Protein AF-A0A0C2CVE5-F1 (afdb_monomer)

Foldseek 3Di:
DDWDKDWDWFWDDDPPDDPDDDFADDDDDDDDDDDDDDDDPPPPDPPPHDDDDLAPVVVVDPDDDTDDIDTLAMWIQDPVRDTDGDCPPPDDDPCVCCVVVNDDDDDPCPCVVVDDDDDDDCFCVNVVNVLVVQDDPPDDSCVSVVNGQEDEDPVVVVCVVCCNVCVPDDWHWDWDDDPRHIYTTTDDDPVNVD

InterPro domains:
  IPR013961 RAI1-like [PF08652] (68-193)
  IPR039039 RAI1-like family [PTHR12395] (65-193)

Sequence (194 aa):
MSGNSGQIAAIHAEPGLLRRNIALRLPTTGPQDGHFGVFLLVPNMDQSVLRISVDKKTNDLTFPRFGQPQRLGEYTVTRDRCVVLGREDAKYLYEAALADGGRVRFDLNKGFNTFEEKEGDEKLDILLDWIASQAPRGGPLKKVLHEADFLCWRGLLTRIAATPFCPRDSWEFAAARIGDVIFLCERETEETRQ

Secondary structure (DSSP, 8-state):
---EEEEEEE-PPPTTS--S-----PPPP--------------------------TTTT-PSPPP-PPPEEEEEEEE-TTS-EEES-TTPPPP-GGGGTTTT-----TTTTGGG--PPPS--TTHHHHHHHHHHS-TT--HHHHTTT-SEE--HHHHHHHHHGGG-TT---EEEEEEETTEEEEEEE--TTT--

Mean predicted aligned error: 12.5 Å

Nearest PDB structures (foldseek):
  7f2o-assembly1_A  TM=3.658E-01  e=5.812E+00  Homo sapiens
  8wc9-assembly1_A  TM=2.586E-01  e=4.828E+00  Homo sapiens

pLDDT: mean 75.13, std 23.92, range [24.75, 96.69]

Structure (mmCIF, N/CA/C/O backbone):
data_AF-A0A0C2CVE5-F1
#
_entry.id   AF-A0A0C2CVE5-F1
#
loop_
_atom_site.group_PDB
_atom_site.id
_atom_site.type_symbol
_atom_site.label_atom_id
_atom_site.label_alt_id
_atom_site.label_comp_id
_atom_site.label_asym_id
_atom_site.label_entity_id
_atom_site.label_seq_id
_atom_site.pdbx_PDB_ins_code
_atom_site.Cartn_x
_atom_site.Cartn_y
_atom_site.Cartn_z
_atom_site.occupancy
_atom_site.B_iso_or_equiv
_atom_site.auth_seq_id
_atom_site.auth_comp_id
_atom_site.auth_asym_id
_atom_site.auth_atom_id
_atom_site.pdbx_PDB_model_num
ATOM 1 N N . MET A 1 1 ? 5.795 -3.473 -22.184 1.00 34.59 1 MET A N 1
ATOM 2 C CA . MET A 1 1 ? 5.317 -4.334 -21.086 1.00 34.59 1 MET A CA 1
ATOM 3 C C . MET A 1 1 ? 5.391 -3.490 -19.831 1.00 34.59 1 MET A C 1
ATOM 5 O O . MET A 1 1 ? 6.488 -3.130 -19.434 1.00 34.59 1 MET A O 1
ATOM 9 N N . SER A 1 2 ? 4.251 -3.026 -19.333 1.00 36.59 2 SER A N 1
ATOM 10 C CA . SER A 1 2 ? 4.160 -2.225 -18.111 1.00 36.59 2 SER A CA 1
ATOM 11 C C . SER A 1 2 ? 3.144 -2.901 -17.208 1.00 36.59 2 SER A C 1
ATOM 13 O O . SER A 1 2 ? 1.941 -2.686 -17.342 1.00 36.59 2 SER A O 1
ATOM 15 N N . GLY A 1 3 ? 3.631 -3.794 -16.364 1.00 43.19 3 GLY A N 1
ATOM 16 C CA . GLY A 1 3 ? 2.905 -4.249 -15.199 1.00 43.19 3 GLY A CA 1
ATOM 17 C C . GLY A 1 3 ? 3.158 -3.310 -14.021 1.00 43.19 3 GLY A C 1
ATOM 18 O O . GLY A 1 3 ? 3.944 -2.359 -14.078 1.00 43.19 3 GLY A O 1
ATOM 19 N N . ASN A 1 4 ? 2.448 -3.564 -12.932 1.00 49.41 4 ASN A N 1
ATOM 20 C CA . ASN A 1 4 ? 2.749 -2.973 -11.636 1.00 49.41 4 ASN A CA 1
ATOM 21 C C . ASN A 1 4 ? 3.155 -4.113 -10.697 1.00 49.41 4 ASN A C 1
ATOM 23 O O . ASN A 1 4 ? 2.452 -5.120 -10.600 1.00 49.41 4 ASN A O 1
ATOM 27 N N . SER A 1 5 ? 4.282 -3.961 -10.001 1.00 41.66 5 SER A N 1
ATOM 28 C CA . SER A 1 5 ? 4.715 -4.894 -8.956 1.00 41.66 5 SER A CA 1
ATOM 29 C C . SER A 1 5 ? 4.032 -4.558 -7.628 1.00 41.66 5 SER A C 1
ATOM 31 O O . SER A 1 5 ? 4.078 -3.404 -7.191 1.00 41.66 5 SER A O 1
ATOM 33 N N . GLY A 1 6 ? 3.434 -5.551 -6.973 1.00 49.03 6 GLY A N 1
ATOM 34 C CA . GLY A 1 6 ? 2.820 -5.420 -5.654 1.00 49.03 6 GLY A CA 1
ATOM 35 C C . GLY A 1 6 ? 3.670 -6.057 -4.554 1.00 49.03 6 GLY A C 1
ATOM 36 O O . GLY A 1 6 ? 4.337 -7.070 -4.768 1.00 49.03 6 GLY A O 1
ATOM 37 N N . GLN A 1 7 ? 3.640 -5.465 -3.359 1.00 47.59 7 GLN A N 1
ATOM 38 C CA . GLN A 1 7 ? 4.229 -6.043 -2.150 1.00 47.59 7 GLN A CA 1
ATOM 39 C C . GLN A 1 7 ? 3.150 -6.251 -1.099 1.00 47.59 7 GLN A C 1
ATOM 41 O O . GLN A 1 7 ? 2.315 -5.372 -0.876 1.00 47.59 7 GLN A O 1
ATOM 46 N N . ILE A 1 8 ? 3.207 -7.400 -0.429 1.00 60.66 8 ILE A N 1
ATOM 47 C CA . ILE A 1 8 ? 2.299 -7.737 0.665 1.00 60.66 8 ILE A CA 1
ATOM 48 C C . ILE A 1 8 ? 3.107 -7.784 1.946 1.00 60.66 8 ILE A C 1
ATOM 50 O O . ILE A 1 8 ? 4.118 -8.489 2.043 1.00 60.66 8 ILE A O 1
ATOM 54 N N . ALA A 1 9 ? 2.641 -7.024 2.928 1.00 46.53 9 ALA A N 1
ATOM 55 C CA . ALA A 1 9 ? 3.213 -6.996 4.256 1.00 46.53 9 ALA A CA 1
ATOM 56 C C . ALA A 1 9 ? 2.152 -7.385 5.282 1.00 46.53 9 ALA A C 1
ATOM 58 O O . ALA A 1 9 ? 1.014 -6.924 5.199 1.00 46.53 9 ALA A O 1
ATOM 59 N N . ALA A 1 10 ? 2.542 -8.196 6.262 1.00 44.94 10 ALA A N 1
ATOM 60 C CA . ALA A 1 10 ? 1.765 -8.347 7.484 1.00 44.94 10 ALA A CA 1
ATOM 61 C C . ALA A 1 10 ? 2.216 -7.308 8.508 1.00 44.94 10 ALA A C 1
ATOM 63 O O . ALA A 1 10 ? 3.411 -7.053 8.687 1.00 44.94 10 ALA A O 1
ATOM 64 N N . ILE A 1 11 ? 1.236 -6.744 9.206 1.00 44.34 11 ILE A N 1
ATOM 65 C CA . ILE A 1 11 ? 1.440 -5.988 10.436 1.00 44.34 11 ILE A CA 1
ATOM 66 C C . ILE A 1 11 ? 0.753 -6.802 11.528 1.00 44.34 11 ILE A C 1
ATOM 68 O O . ILE A 1 11 ? -0.458 -7.012 11.476 1.00 44.34 11 ILE A O 1
ATOM 72 N N . HIS A 1 12 ? 1.530 -7.300 12.486 1.00 35.41 12 HIS A N 1
ATOM 73 C CA . HIS A 1 12 ? 0.988 -8.066 13.601 1.00 35.41 12 HIS A CA 1
ATOM 74 C C . HIS A 1 12 ? 0.319 -7.106 14.592 1.00 35.41 12 HIS A C 1
ATOM 76 O O . HIS A 1 12 ? 0.985 -6.232 15.151 1.00 35.41 12 HIS A O 1
ATOM 82 N N . ALA A 1 13 ? -0.991 -7.252 14.799 1.00 32.72 13 ALA A N 1
ATOM 83 C CA . ALA A 1 13 ? -1.700 -6.595 15.890 1.00 32.72 13 ALA A CA 1
ATOM 84 C C . ALA A 1 13 ? -1.685 -7.499 17.135 1.00 32.72 13 ALA A C 1
ATOM 86 O O . ALA A 1 13 ? -1.722 -8.723 17.022 1.00 32.72 13 ALA A O 1
ATOM 87 N N . GLU A 1 14 ? -1.591 -6.904 18.326 1.00 31.38 14 GLU A N 1
ATOM 88 C CA . GLU A 1 14 ? -1.609 -7.642 19.595 1.00 31.38 14 GLU A CA 1
ATOM 89 C C . GLU A 1 14 ? -2.947 -8.392 19.785 1.00 31.38 14 GLU A C 1
ATOM 91 O O . GLU A 1 14 ? -4.019 -7.812 19.548 1.00 31.38 14 GLU A O 1
ATOM 96 N N . PRO A 1 15 ? -2.925 -9.646 20.277 1.00 31.27 15 PRO A N 1
ATOM 97 C CA . PRO A 1 15 ? -4.131 -10.405 20.584 1.00 31.27 15 PRO A CA 1
ATOM 98 C C . PRO A 1 15 ? -4.842 -9.804 21.806 1.00 31.27 15 PRO A C 1
ATOM 100 O O . PRO A 1 15 ? -4.636 -10.207 22.947 1.00 31.27 15 PRO A O 1
ATOM 103 N N . GLY A 1 16 ? -5.704 -8.814 21.570 1.00 36.44 16 GLY A N 1
ATOM 104 C CA . GLY A 1 16 ? -6.496 -8.191 22.635 1.00 36.44 16 GLY A CA 1
ATOM 105 C C . GLY A 1 16 ? -7.411 -7.038 22.227 1.00 36.44 16 GLY A C 1
ATOM 106 O O . GLY A 1 16 ? -8.290 -6.684 23.009 1.00 36.44 16 GLY A O 1
ATOM 107 N N . LEU A 1 17 ? -7.264 -6.461 21.026 1.00 37.31 17 LEU A N 1
ATOM 108 C CA . LEU A 1 17 ? -7.902 -5.171 20.728 1.00 37.31 17 LEU A CA 1
ATOM 109 C C . LEU A 1 17 ? -9.206 -5.225 19.910 1.00 37.31 17 LEU A C 1
ATOM 111 O O . LEU A 1 17 ? -9.925 -4.232 19.876 1.00 37.31 17 LEU A O 1
ATOM 115 N N . LEU A 1 18 ? -9.586 -6.349 19.293 1.00 38.31 18 LEU A N 1
ATOM 116 C CA . LEU A 1 18 ? -10.811 -6.401 18.478 1.00 38.31 18 LEU A CA 1
ATOM 117 C C . LEU A 1 18 ? -11.626 -7.683 18.680 1.00 38.31 18 LEU A C 1
ATOM 119 O O . LEU A 1 18 ? -11.507 -8.660 17.949 1.00 38.31 18 LEU A O 1
ATOM 123 N N . ARG A 1 19 ? -12.540 -7.643 19.655 1.00 29.72 19 ARG A N 1
ATOM 124 C CA . ARG A 1 19 ? -13.682 -8.574 19.763 1.00 29.72 19 ARG A CA 1
ATOM 125 C C . ARG A 1 19 ? -15.023 -7.909 19.443 1.00 29.72 19 ARG A C 1
ATOM 127 O O . ARG A 1 19 ? -16.047 -8.286 20.007 1.00 29.72 19 ARG A O 1
ATOM 134 N N . ARG A 1 20 ? -15.052 -6.903 18.568 1.00 29.42 20 ARG A N 1
ATOM 135 C CA . ARG A 1 20 ? -16.312 -6.302 18.107 1.00 29.42 20 ARG A CA 1
ATOM 136 C C . ARG A 1 20 ? -16.277 -6.137 16.597 1.00 29.42 20 ARG A C 1
ATOM 138 O O . ARG A 1 20 ? -15.295 -5.646 16.054 1.00 29.42 20 ARG A O 1
ATOM 145 N N . ASN A 1 21 ? -17.333 -6.609 15.940 1.00 26.50 21 ASN A N 1
ATOM 146 C CA . ASN A 1 21 ? -17.577 -6.368 14.524 1.00 26.50 21 ASN A CA 1
ATOM 147 C C . ASN A 1 21 ? -17.757 -4.855 14.350 1.00 26.50 21 ASN A C 1
ATOM 149 O O . ASN A 1 21 ? -18.664 -4.282 14.948 1.00 26.50 21 ASN A O 1
ATOM 153 N N . ILE A 1 22 ? -16.869 -4.205 13.601 1.00 31.03 22 ILE A N 1
ATOM 154 C CA . ILE A 1 22 ? -16.907 -2.759 13.384 1.00 31.03 22 ILE A CA 1
ATOM 155 C C . ILE A 1 22 ? -17.204 -2.524 11.904 1.00 31.03 22 ILE A C 1
ATOM 157 O O . ILE A 1 22 ? -16.379 -2.825 11.045 1.00 31.03 22 ILE A O 1
ATOM 161 N N . ALA A 1 23 ? -18.383 -1.979 11.619 1.00 27.45 23 ALA A N 1
ATOM 162 C CA . ALA A 1 23 ? -18.663 -1.289 10.368 1.00 27.45 23 ALA A CA 1
ATOM 163 C C . ALA A 1 23 ? -18.487 0.214 10.629 1.00 27.45 23 ALA A C 1
ATOM 165 O O . ALA A 1 23 ? -19.146 0.769 11.509 1.00 27.45 23 ALA A O 1
ATOM 166 N N . LEU A 1 24 ? -17.574 0.864 9.905 1.00 29.50 24 LEU 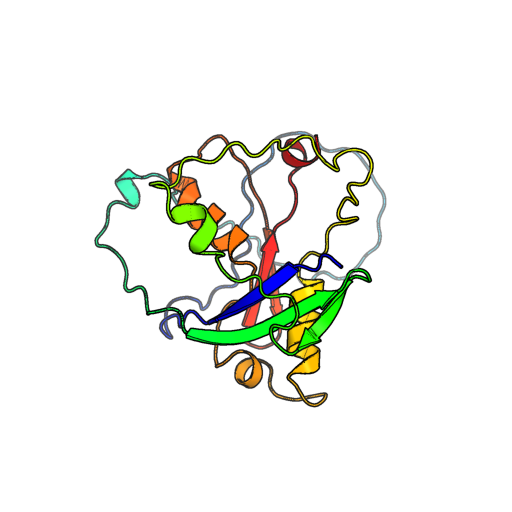A N 1
ATOM 167 C CA . LEU A 1 24 ? -17.378 2.312 9.966 1.00 29.50 24 LEU A CA 1
ATOM 168 C C . LEU A 1 24 ? -18.168 2.950 8.823 1.00 29.50 24 LEU A C 1
ATOM 170 O O . LEU A 1 24 ? -17.880 2.704 7.658 1.00 29.50 24 LEU A O 1
ATOM 174 N N . ARG A 1 25 ? -19.171 3.765 9.161 1.00 28.58 25 ARG A N 1
ATOM 175 C CA . ARG A 1 25 ? -19.849 4.655 8.212 1.00 28.58 25 ARG A CA 1
ATOM 176 C C . ARG A 1 25 ? -19.904 6.054 8.814 1.00 28.58 25 ARG A C 1
ATOM 178 O O . ARG A 1 25 ? -20.406 6.223 9.926 1.00 28.58 25 ARG A O 1
ATOM 185 N N . LEU A 1 26 ? -19.384 7.041 8.090 1.00 30.20 26 LEU A N 1
ATOM 186 C CA . LEU A 1 26 ? -19.569 8.462 8.391 1.00 30.20 26 LEU A CA 1
ATOM 187 C C . LEU A 1 26 ? -20.798 8.993 7.625 1.00 30.20 26 LEU A C 1
ATOM 189 O O . LEU A 1 26 ? -21.173 8.420 6.601 1.00 30.20 26 LEU A O 1
ATOM 193 N N . PRO A 1 27 ? -21.498 10.012 8.153 1.00 28.41 27 PRO A N 1
ATOM 194 C CA . PRO A 1 27 ? -22.833 10.365 7.684 1.00 28.41 27 PRO A CA 1
ATOM 195 C C . PRO A 1 27 ? -22.811 11.157 6.371 1.00 28.41 27 PRO A C 1
ATOM 197 O O . PRO A 1 27 ? -22.196 12.215 6.296 1.00 28.41 27 PRO A O 1
ATOM 200 N N . THR A 1 28 ? -23.591 10.701 5.391 1.00 30.84 28 THR A N 1
ATOM 201 C CA . THR A 1 28 ? -24.067 11.510 4.261 1.00 30.84 28 THR A CA 1
ATOM 202 C C . THR A 1 28 ? -25.504 11.950 4.545 1.00 30.84 28 THR A C 1
ATOM 204 O O . THR A 1 28 ? -26.379 11.123 4.804 1.00 30.84 28 THR A O 1
ATOM 207 N N . THR A 1 29 ? -25.756 13.255 4.535 1.00 34.97 29 THR A N 1
ATOM 208 C CA . THR A 1 29 ? -27.086 13.860 4.693 1.00 34.97 29 THR A CA 1
ATOM 209 C C . THR A 1 29 ? -27.802 13.979 3.343 1.00 34.97 29 THR A C 1
ATOM 211 O O . THR A 1 29 ? -27.240 14.582 2.434 1.00 34.97 29 THR A O 1
ATOM 214 N N . GLY A 1 30 ? -29.054 13.514 3.231 1.00 30.30 30 GLY A N 1
ATOM 215 C CA . GLY A 1 30 ? -29.986 13.897 2.148 1.00 30.30 30 GLY A CA 1
ATOM 216 C C . GLY A 1 30 ? -30.783 12.739 1.522 1.00 30.30 30 GLY A C 1
ATOM 217 O O . GLY A 1 30 ? -30.385 11.594 1.693 1.00 30.30 30 GLY A O 1
ATOM 218 N N . PRO A 1 31 ? -31.951 13.013 0.903 1.00 33.72 31 PRO A N 1
ATOM 219 C CA . PRO A 1 31 ? -33.230 12.444 1.337 1.00 33.72 31 PRO A CA 1
ATOM 220 C C . PRO A 1 31 ? -33.719 11.222 0.546 1.00 33.72 31 PRO A C 1
ATOM 222 O O . PRO A 1 31 ? -33.236 10.900 -0.533 1.00 33.72 31 PRO A O 1
ATOM 225 N N . GLN A 1 32 ? -34.692 10.546 1.160 1.00 43.66 32 GLN A N 1
ATOM 226 C CA . GLN A 1 32 ? -35.316 9.307 0.711 1.00 43.66 32 GLN A CA 1
ATOM 227 C C . GLN A 1 32 ? -36.317 9.524 -0.420 1.00 43.66 32 GLN A C 1
ATOM 229 O O . GLN A 1 32 ? -37.100 10.460 -0.325 1.00 43.66 32 GLN A O 1
ATOM 234 N N . ASP A 1 33 ? -36.377 8.571 -1.358 1.00 31.23 33 ASP A N 1
ATOM 235 C CA . ASP A 1 33 ? -37.589 8.245 -2.114 1.00 31.23 33 ASP A CA 1
ATOM 236 C C . ASP A 1 33 ? -37.605 6.765 -2.570 1.00 31.23 33 ASP A C 1
ATOM 238 O O . ASP A 1 33 ? -36.696 6.286 -3.242 1.00 31.23 33 ASP A O 1
ATOM 242 N N . GLY A 1 34 ? -38.666 6.050 -2.167 1.00 30.08 34 GLY A N 1
ATOM 243 C CA . GLY A 1 34 ? -39.521 5.221 -3.036 1.00 30.08 34 GLY A CA 1
ATOM 244 C C . GLY A 1 34 ? -39.040 3.901 -3.676 1.00 30.08 34 GLY A C 1
ATOM 245 O O . GLY A 1 34 ? -38.589 3.898 -4.809 1.00 30.08 34 GLY A O 1
ATOM 246 N N . HIS A 1 35 ? -39.390 2.778 -3.024 1.00 29.77 35 HIS A N 1
ATOM 247 C CA . HIS A 1 35 ? -39.931 1.508 -3.580 1.00 29.77 35 HIS A CA 1
ATOM 248 C C . HIS A 1 35 ? -39.184 0.676 -4.662 1.00 29.77 35 HIS A C 1
ATOM 250 O O . HIS A 1 35 ? -39.202 1.012 -5.837 1.00 29.77 35 HIS A O 1
ATOM 256 N N . PHE A 1 36 ? -38.741 -0.548 -4.309 1.00 27.19 36 PHE A N 1
ATOM 257 C CA . PHE A 1 36 ? -39.368 -1.867 -4.614 1.00 27.19 36 PHE A CA 1
ATOM 258 C C . PHE A 1 36 ? -38.433 -3.015 -4.162 1.00 27.19 36 PHE A C 1
ATOM 260 O O . PHE A 1 36 ? -37.216 -2.927 -4.284 1.00 27.19 36 PHE A O 1
ATOM 267 N N . GLY A 1 37 ? -39.000 -4.069 -3.563 1.00 24.75 37 GLY A N 1
ATOM 268 C CA . GLY A 1 37 ? -38.266 -5.035 -2.737 1.00 24.75 37 GLY A CA 1
ATOM 269 C C . GLY A 1 37 ? -37.693 -6.271 -3.439 1.00 24.75 37 GLY A C 1
ATOM 270 O O . GLY A 1 37 ? -38.260 -6.788 -4.396 1.00 24.75 37 GLY A O 1
ATOM 271 N N . VAL A 1 38 ? -36.630 -6.808 -2.833 1.00 25.91 38 VAL A N 1
ATOM 272 C CA . VAL A 1 38 ? -36.268 -8.234 -2.827 1.00 25.91 38 VAL A CA 1
ATOM 273 C C . VAL A 1 38 ? -35.884 -8.582 -1.386 1.00 25.91 38 VAL A C 1
ATOM 275 O O . VAL A 1 38 ? -34.935 -8.026 -0.837 1.00 25.91 38 VAL A O 1
ATOM 278 N N . PHE A 1 39 ? -36.653 -9.464 -0.744 1.00 27.89 39 PHE A N 1
ATOM 279 C CA . PHE A 1 39 ? -36.383 -9.947 0.612 1.00 27.89 39 PHE A CA 1
ATOM 280 C C . PHE A 1 39 ? -35.210 -10.938 0.586 1.00 27.89 39 PHE A C 1
ATOM 282 O O . PHE A 1 39 ? -35.400 -12.129 0.349 1.00 27.89 39 PHE A O 1
ATOM 289 N N . LEU A 1 40 ? -33.998 -10.461 0.869 1.00 28.05 40 LEU A N 1
ATOM 290 C CA . LEU A 1 40 ? -32.985 -11.292 1.513 1.00 28.05 40 LEU A CA 1
ATOM 291 C C . LEU A 1 40 ? -33.151 -11.118 3.022 1.00 28.05 40 LEU A C 1
ATOM 293 O O . LEU A 1 40 ? -33.141 -9.997 3.526 1.00 28.05 40 LEU A O 1
ATOM 297 N N . LEU A 1 41 ? -33.321 -12.232 3.733 1.00 25.95 41 LEU A N 1
ATOM 298 C CA . LEU A 1 41 ? -33.221 -12.304 5.189 1.00 25.95 41 LEU A CA 1
ATOM 299 C C . LEU A 1 41 ? -31.801 -11.886 5.596 1.00 25.95 41 LEU A C 1
ATOM 301 O O . LEU A 1 41 ? -30.914 -12.720 5.754 1.00 25.95 41 LEU A O 1
ATOM 305 N N . VAL A 1 42 ? -31.576 -10.580 5.725 1.00 35.53 42 VAL A N 1
ATOM 306 C CA . VAL A 1 42 ? -30.402 -10.030 6.394 1.00 35.53 42 VAL A CA 1
ATOM 307 C C . VAL A 1 42 ? -30.643 -10.271 7.884 1.00 35.53 42 VAL A C 1
ATOM 309 O O . VAL A 1 42 ? -31.611 -9.727 8.425 1.00 35.53 42 VAL A O 1
ATOM 312 N N . PRO A 1 43 ? -29.842 -11.113 8.564 1.00 35.53 43 PRO A N 1
ATOM 313 C CA . PRO A 1 43 ? -29.946 -11.231 10.006 1.00 35.53 43 PRO A CA 1
ATOM 314 C C . PRO A 1 43 ? -29.735 -9.837 10.582 1.00 35.53 43 PRO A C 1
ATOM 316 O O . PRO A 1 43 ? -28.782 -9.156 10.209 1.00 35.53 43 PRO A O 1
ATOM 319 N N . ASN A 1 44 ? -30.674 -9.428 11.429 1.00 37.53 44 ASN A N 1
ATOM 320 C CA . ASN A 1 44 ? -30.771 -8.125 12.069 1.00 37.53 44 ASN A CA 1
ATOM 321 C C . ASN A 1 44 ? -29.395 -7.697 12.621 1.00 37.53 44 ASN A C 1
ATOM 323 O O . ASN A 1 44 ? -28.993 -8.118 13.706 1.00 37.53 44 ASN A O 1
ATOM 327 N N . MET A 1 45 ? -28.630 -6.934 11.831 1.00 44.59 45 MET A N 1
ATOM 328 C CA . MET A 1 45 ? -27.379 -6.337 12.278 1.00 44.59 45 MET A CA 1
ATOM 329 C C . MET A 1 45 ? -27.780 -5.199 13.200 1.00 44.59 45 MET A C 1
ATOM 331 O O . MET A 1 45 ? -28.266 -4.172 12.737 1.00 44.59 45 MET A O 1
ATOM 335 N N . ASP A 1 46 ? -27.595 -5.401 14.499 1.00 45.94 46 ASP A N 1
ATOM 336 C CA . ASP A 1 46 ? -27.614 -4.329 15.484 1.00 45.94 46 ASP A CA 1
ATOM 337 C C . ASP A 1 46 ? -26.601 -3.255 15.042 1.00 45.94 46 ASP A C 1
ATOM 339 O O . ASP A 1 46 ? -25.383 -3.437 15.129 1.00 45.94 46 ASP A O 1
ATOM 343 N N . GLN A 1 47 ? -27.102 -2.176 14.431 1.00 50.84 47 GLN A N 1
ATOM 344 C CA . GLN A 1 47 ? -26.307 -1.082 13.875 1.00 50.84 47 GLN A CA 1
ATOM 345 C C . GLN A 1 47 ? -25.867 -0.144 15.001 1.00 50.84 47 GLN A C 1
ATOM 347 O O . GLN A 1 47 ? -26.232 1.032 15.046 1.00 50.84 47 GLN A O 1
ATOM 352 N N . SER A 1 48 ? -25.055 -0.642 15.928 1.00 68.31 48 SER A N 1
ATOM 353 C CA . SER A 1 48 ? -24.359 0.234 16.859 1.00 68.31 48 SER A CA 1
ATOM 354 C C . SER A 1 48 ? -23.313 1.034 16.077 1.00 68.31 48 SER A C 1
ATOM 356 O O . SER A 1 48 ? -22.270 0.503 15.689 1.00 68.31 48 SER A O 1
ATOM 358 N N . VAL A 1 49 ? -23.592 2.309 15.806 1.00 80.69 49 VAL A N 1
ATOM 359 C CA . VAL A 1 49 ? -22.629 3.205 15.155 1.00 80.69 49 VAL A CA 1
ATOM 360 C C . VAL A 1 49 ? -21.537 3.559 16.160 1.00 80.69 49 VAL A C 1
ATOM 362 O O . VAL A 1 49 ? -21.764 4.328 17.096 1.00 80.69 49 VAL A O 1
ATOM 365 N N . LEU A 1 50 ? -20.335 3.019 15.958 1.00 84.56 50 LEU A N 1
ATOM 366 C CA . LEU A 1 50 ? -19.151 3.436 16.700 1.00 84.56 50 LEU A CA 1
ATOM 367 C C . LEU A 1 50 ? -18.603 4.725 16.084 1.00 84.56 50 LEU A C 1
ATOM 369 O O . LEU A 1 50 ? -18.237 4.755 14.911 1.00 84.56 50 LEU A O 1
ATOM 373 N N . ARG A 1 51 ? -18.520 5.788 16.885 1.00 87.88 51 ARG A N 1
ATOM 374 C CA . ARG A 1 51 ? -17.875 7.042 16.487 1.00 87.88 51 ARG A CA 1
ATOM 375 C C . ARG A 1 51 ? -16.487 7.110 17.103 1.00 87.88 51 ARG A C 1
ATOM 377 O O . ARG A 1 51 ? -16.348 6.981 18.316 1.00 87.88 51 ARG A O 1
ATOM 384 N N . ILE A 1 52 ? -15.482 7.322 16.264 1.00 87.00 52 ILE A N 1
ATOM 385 C CA . ILE A 1 52 ? -14.085 7.460 16.677 1.00 87.00 52 ILE A CA 1
ATOM 386 C C . ILE A 1 52 ? -13.677 8.912 16.434 1.00 87.00 52 ILE A C 1
ATOM 388 O O . ILE A 1 52 ? -13.928 9.452 15.358 1.00 87.00 52 ILE A O 1
ATOM 392 N N . SER A 1 53 ? -13.087 9.556 17.443 1.00 87.62 53 SER A N 1
ATOM 393 C CA . SER A 1 53 ? -12.551 10.909 17.285 1.00 87.62 53 SER A CA 1
ATOM 394 C C . SER A 1 53 ? -11.328 10.878 16.375 1.00 87.62 53 SER A C 1
ATOM 396 O O . SER A 1 53 ? -10.370 10.157 16.646 1.00 87.62 53 SER A O 1
ATOM 398 N N . VAL A 1 54 ? -11.345 11.703 15.332 1.00 89.00 54 VAL A N 1
ATOM 399 C CA . VAL A 1 54 ? -10.196 11.923 14.440 1.00 89.00 54 VAL A CA 1
ATOM 400 C C . VAL A 1 54 ? -9.468 13.230 14.757 1.00 89.00 54 VAL A C 1
ATOM 402 O O . VAL A 1 54 ? -8.564 13.626 14.032 1.00 89.00 54 VAL A O 1
ATOM 405 N N . ASP A 1 55 ? -9.847 13.921 15.838 1.00 89.38 55 ASP A N 1
ATOM 406 C CA . ASP A 1 55 ? -9.198 15.169 16.231 1.00 89.38 55 ASP A CA 1
ATOM 407 C C . ASP A 1 55 ? -7.732 14.924 16.615 1.00 89.38 55 ASP A C 1
ATOM 409 O O . ASP A 1 55 ? -7.418 14.036 17.419 1.00 89.38 55 ASP A O 1
ATOM 413 N N . LYS A 1 56 ? -6.836 15.747 16.056 1.00 89.62 56 LYS A N 1
ATOM 414 C CA . LYS A 1 56 ? -5.391 15.648 16.280 1.00 89.62 56 LYS A CA 1
ATOM 415 C C . LYS A 1 56 ? -5.040 15.709 17.764 1.00 89.62 56 LYS A C 1
ATOM 417 O O . LYS A 1 56 ? -4.232 14.907 18.207 1.00 89.62 56 LYS A O 1
ATOM 422 N N . LYS A 1 57 ? -5.631 16.633 18.529 1.00 90.06 57 LYS A N 1
ATOM 423 C CA . LYS A 1 57 ? -5.296 16.821 19.950 1.00 90.06 57 LYS A CA 1
ATOM 424 C C . LYS A 1 57 ? -5.722 15.611 20.772 1.00 90.06 57 LYS A C 1
ATOM 426 O O . LYS A 1 57 ? -4.983 15.188 21.649 1.00 90.06 57 LYS A O 1
ATOM 431 N N . THR A 1 58 ? -6.883 15.026 20.467 1.00 88.50 58 THR A N 1
ATOM 432 C CA . THR A 1 58 ? -7.349 13.805 21.150 1.00 88.50 58 THR A CA 1
ATOM 433 C C . THR A 1 58 ? -6.486 12.576 20.861 1.00 88.50 58 THR A C 1
ATOM 435 O O . THR A 1 58 ? -6.465 11.655 21.672 1.00 88.50 58 THR A O 1
ATOM 438 N N . ASN A 1 59 ? -5.761 12.574 19.739 1.00 87.38 59 ASN A N 1
ATOM 439 C CA . ASN A 1 59 ? -4.886 11.482 19.310 1.00 87.38 59 ASN A CA 1
ATOM 440 C C . ASN A 1 59 ? -3.386 11.810 19.459 1.00 87.38 59 ASN A C 1
ATOM 442 O O . ASN A 1 59 ? -2.552 11.017 19.026 1.00 87.38 59 ASN A O 1
ATOM 446 N N . ASP A 1 60 ? -3.029 12.942 20.081 1.00 91.81 60 ASP A N 1
ATOM 447 C CA . ASP A 1 60 ? -1.641 13.355 20.348 1.00 91.81 60 ASP A CA 1
ATOM 448 C C . ASP A 1 60 ? -1.084 12.611 21.574 1.00 91.81 60 ASP A C 1
ATOM 450 O O . ASP A 1 60 ? -0.746 13.179 22.613 1.00 91.81 60 ASP A O 1
ATOM 454 N N . LEU A 1 61 ? -1.107 11.284 21.474 1.00 91.38 61 LEU A N 1
ATOM 455 C CA . LEU A 1 61 ? -0.659 10.342 22.488 1.00 91.38 61 LEU A CA 1
ATOM 456 C C . LEU A 1 61 ? 0.747 9.839 22.146 1.00 91.38 61 LEU A C 1
ATOM 458 O O . LEU A 1 61 ? 1.299 10.110 21.080 1.00 91.38 61 LEU A O 1
ATOM 462 N N . THR A 1 62 ? 1.341 9.062 23.052 1.00 95.25 62 THR A N 1
ATOM 463 C CA . THR A 1 62 ? 2.613 8.386 22.777 1.00 95.25 62 THR A CA 1
ATOM 464 C C . THR A 1 62 ? 2.514 7.545 21.505 1.00 95.25 62 THR A C 1
ATOM 466 O O . THR A 1 62 ? 1.531 6.828 21.309 1.00 95.25 62 THR A O 1
ATOM 469 N N . PHE A 1 63 ? 3.552 7.611 20.665 1.00 93.94 63 PHE A N 1
ATOM 470 C CA . PHE A 1 63 ? 3.605 6.841 19.427 1.00 93.94 63 PHE A CA 1
ATOM 471 C C . PHE A 1 63 ? 3.370 5.348 19.719 1.00 93.94 63 PHE A C 1
ATOM 473 O O . PHE A 1 63 ? 4.045 4.785 20.592 1.00 93.94 63 PHE A O 1
ATOM 480 N N . PRO A 1 64 ? 2.407 4.701 19.039 1.00 93.38 64 PRO A N 1
ATOM 481 C CA . PRO A 1 64 ? 2.058 3.321 19.330 1.00 93.38 64 PRO A CA 1
ATOM 482 C C . PRO A 1 64 ? 3.196 2.381 18.936 1.00 93.38 64 PRO A C 1
ATOM 484 O O . PRO A 1 64 ? 4.083 2.719 18.151 1.00 93.38 64 PRO A O 1
ATOM 487 N N . ARG A 1 65 ? 3.153 1.146 19.437 1.00 93.62 65 ARG A N 1
ATOM 488 C CA . ARG A 1 65 ? 4.046 0.109 18.918 1.00 93.62 65 ARG A CA 1
ATOM 489 C C . ARG A 1 65 ? 3.733 -0.118 17.444 1.00 93.62 65 ARG A C 1
ATOM 491 O O . ARG A 1 65 ? 2.623 -0.506 17.097 1.00 93.62 65 ARG A O 1
ATOM 498 N N . PHE A 1 66 ? 4.732 0.099 16.600 1.00 92.06 66 PHE A N 1
ATOM 499 C CA . PHE A 1 66 ? 4.663 -0.190 15.178 1.00 92.06 66 PHE A CA 1
ATOM 500 C C . PHE A 1 66 ? 5.785 -1.165 14.838 1.00 92.06 66 PHE A C 1
ATOM 502 O O . PHE A 1 66 ? 6.963 -0.804 14.853 1.00 92.06 66 PHE A O 1
ATOM 509 N N . GLY A 1 67 ? 5.414 -2.428 14.622 1.00 89.38 67 GLY A N 1
ATOM 510 C CA . GLY A 1 67 ? 6.362 -3.470 14.247 1.00 89.38 67 GLY A CA 1
ATOM 511 C C . GLY A 1 67 ? 6.987 -3.186 12.884 1.00 89.38 67 GLY A C 1
ATOM 512 O O . GLY A 1 67 ? 6.368 -2.566 12.020 1.00 89.38 67 GLY A O 1
ATOM 513 N N . GLN A 1 68 ? 8.217 -3.658 12.679 1.00 91.38 68 GLN A N 1
ATOM 514 C CA . GLN A 1 68 ? 8.854 -3.567 11.370 1.00 91.38 68 GLN A CA 1
ATOM 515 C C . GLN A 1 68 ? 8.050 -4.401 10.356 1.00 91.38 68 GLN A C 1
ATOM 517 O O . GLN A 1 68 ? 7.847 -5.594 10.601 1.00 91.38 68 GLN A O 1
ATOM 522 N N . PRO A 1 69 ? 7.604 -3.814 9.228 1.00 91.75 69 PRO A N 1
ATOM 523 C CA . PRO A 1 69 ? 6.867 -4.555 8.215 1.00 91.75 69 PRO A CA 1
ATOM 524 C C . PRO A 1 69 ? 7.677 -5.746 7.705 1.00 91.75 69 PRO A C 1
ATOM 526 O O . PRO A 1 69 ? 8.849 -5.604 7.348 1.00 91.75 69 PRO A O 1
ATOM 529 N N . GLN A 1 70 ? 7.042 -6.914 7.646 1.00 90.38 70 GLN A N 1
ATOM 530 C CA . GLN A 1 70 ? 7.639 -8.119 7.080 1.00 90.38 70 GLN A CA 1
ATOM 531 C C . GLN A 1 70 ? 7.023 -8.405 5.720 1.00 90.38 70 GLN A C 1
ATOM 533 O O . GLN A 1 70 ? 5.803 -8.476 5.583 1.00 90.38 70 GLN A O 1
ATOM 538 N N . ARG A 1 71 ? 7.877 -8.580 4.711 1.00 89.94 71 ARG A N 1
ATOM 539 C CA . ARG A 1 71 ? 7.446 -8.948 3.363 1.00 89.94 71 ARG A CA 1
ATOM 540 C C . ARG A 1 71 ? 7.065 -10.425 3.339 1.00 89.94 71 ARG A C 1
ATOM 542 O O . ARG A 1 71 ? 7.930 -11.274 3.536 1.00 89.94 71 ARG A O 1
ATOM 549 N N . LEU A 1 72 ? 5.794 -10.705 3.066 1.00 89.44 72 LEU A N 1
ATOM 550 C CA . LEU A 1 72 ? 5.270 -12.071 2.973 1.00 89.44 72 LEU A CA 1
ATOM 551 C C . LEU A 1 72 ? 5.477 -12.675 1.585 1.00 89.44 72 LEU A C 1
ATOM 553 O O . LEU A 1 72 ? 5.725 -13.867 1.443 1.00 89.44 72 LEU A O 1
ATOM 557 N N . GLY A 1 73 ? 5.397 -11.836 0.557 1.00 89.25 73 GLY A N 1
ATOM 558 C CA . GLY A 1 73 ? 5.571 -12.248 -0.822 1.00 89.25 73 GLY A CA 1
ATOM 559 C C . GLY A 1 73 ? 5.560 -11.065 -1.774 1.00 89.25 73 GLY A C 1
ATOM 560 O O . GLY A 1 73 ? 5.348 -9.913 -1.381 1.00 89.25 73 GLY A O 1
ATOM 561 N N . GLU A 1 74 ? 5.822 -11.380 -3.034 1.00 91.69 74 GLU A N 1
ATOM 562 C CA . GLU A 1 74 ? 5.860 -10.434 -4.143 1.00 91.69 74 GLU A CA 1
ATOM 563 C C . GLU A 1 74 ? 5.122 -11.046 -5.327 1.00 91.69 74 GLU A C 1
ATOM 565 O O . GLU A 1 74 ? 5.164 -12.264 -5.545 1.00 91.69 74 GLU A O 1
ATOM 570 N N . TYR A 1 75 ? 4.450 -10.190 -6.081 1.00 93.75 75 TYR A N 1
ATOM 571 C CA . TYR A 1 75 ? 3.798 -10.570 -7.320 1.00 93.75 75 TYR A CA 1
ATOM 572 C C . TYR A 1 75 ? 3.864 -9.423 -8.325 1.00 93.75 75 TYR A C 1
ATOM 574 O O . TYR A 1 75 ? 4.047 -8.250 -7.980 1.00 93.75 75 TYR A O 1
ATOM 582 N N . THR A 1 76 ? 3.685 -9.785 -9.584 1.00 94.06 76 THR A N 1
ATOM 583 C CA . THR A 1 76 ? 3.555 -8.876 -10.712 1.00 94.06 76 THR A CA 1
ATOM 584 C C . THR A 1 76 ? 2.141 -8.980 -11.260 1.00 94.06 76 THR A C 1
ATOM 586 O O . THR A 1 76 ? 1.592 -10.075 -11.367 1.00 94.06 76 THR A O 1
ATOM 589 N N . VAL A 1 77 ? 1.545 -7.837 -11.591 1.00 92.50 77 VAL A N 1
ATOM 590 C CA . VAL A 1 77 ? 0.308 -7.785 -12.375 1.00 92.50 77 VAL A CA 1
ATOM 591 C C . VAL A 1 77 ? 0.693 -7.550 -13.824 1.00 92.50 77 VAL A C 1
ATOM 593 O O . VAL A 1 77 ? 1.288 -6.517 -14.134 1.00 92.50 77 VAL A O 1
ATOM 596 N N . THR A 1 78 ? 0.386 -8.502 -14.700 1.00 90.50 78 THR A N 1
ATOM 597 C CA . THR A 1 78 ? 0.689 -8.395 -16.131 1.00 90.50 78 THR A CA 1
ATOM 598 C C . THR A 1 78 ? -0.205 -7.356 -16.814 1.00 90.50 78 THR A C 1
ATOM 600 O O . THR A 1 78 ? -1.155 -6.829 -16.227 1.00 90.50 78 THR A O 1
ATOM 603 N N . ARG A 1 79 ? 0.082 -7.068 -18.091 1.00 88.31 79 ARG A N 1
ATOM 604 C CA . ARG A 1 79 ? -0.763 -6.195 -18.924 1.00 88.31 79 ARG A CA 1
ATOM 605 C C . ARG A 1 79 ? -2.215 -6.683 -18.968 1.00 88.31 79 ARG A C 1
ATOM 607 O O . ARG A 1 79 ? -3.123 -5.877 -18.820 1.00 88.31 79 ARG A O 1
ATOM 614 N N . ASP A 1 80 ? -2.407 -7.997 -19.059 1.00 88.50 80 ASP A N 1
ATOM 615 C CA . ASP A 1 80 ? -3.720 -8.656 -19.100 1.00 88.50 80 ASP A CA 1
ATOM 616 C C . ASP A 1 80 ? -4.350 -8.829 -17.703 1.00 88.50 80 ASP A C 1
ATOM 618 O O . ASP A 1 80 ? -5.213 -9.680 -17.499 1.00 88.50 80 ASP A O 1
ATOM 622 N N . ARG A 1 81 ? -3.883 -8.052 -16.715 1.00 89.12 81 ARG A N 1
ATOM 623 C CA . ARG A 1 81 ? -4.351 -8.042 -15.318 1.00 89.12 81 ARG A CA 1
ATOM 624 C C . ARG A 1 81 ? -4.258 -9.395 -14.605 1.00 89.12 81 ARG A C 1
ATOM 626 O O . ARG A 1 81 ? -4.987 -9.646 -13.654 1.00 89.12 81 ARG A O 1
ATOM 633 N N . CYS A 1 82 ? -3.330 -10.256 -15.018 1.00 90.62 82 CYS A N 1
ATOM 634 C CA . CYS A 1 82 ? -3.102 -11.546 -14.369 1.00 90.62 82 CYS A CA 1
ATOM 635 C C . CYS A 1 82 ? -2.001 -11.447 -13.309 1.00 90.62 82 CYS A C 1
ATOM 637 O O . CYS A 1 82 ? -0.996 -10.760 -13.505 1.00 90.62 82 CYS A O 1
ATOM 639 N N . VAL A 1 83 ? -2.167 -12.170 -12.200 1.00 92.69 83 VAL A N 1
ATOM 640 C CA . VAL A 1 83 ? -1.155 -12.268 -11.142 1.00 92.69 83 VAL A CA 1
ATOM 641 C C . VAL A 1 83 ? -0.110 -13.319 -11.509 1.00 92.69 83 VAL A C 1
ATOM 643 O O . VAL A 1 83 ? -0.429 -14.493 -11.692 1.00 92.69 83 VAL A O 1
ATOM 646 N N . VAL A 1 84 ? 1.154 -12.904 -11.554 1.00 93.25 84 VAL A N 1
ATOM 647 C CA . VAL A 1 84 ? 2.324 -13.778 -11.696 1.00 93.25 84 VAL A CA 1
ATOM 648 C C . VAL A 1 84 ? 3.187 -13.657 -10.446 1.00 93.25 84 VAL A C 1
ATOM 650 O O . VAL A 1 84 ? 3.415 -12.562 -9.930 1.00 93.25 84 VAL A O 1
ATOM 653 N N . LEU A 1 85 ? 3.657 -14.789 -9.922 1.00 91.3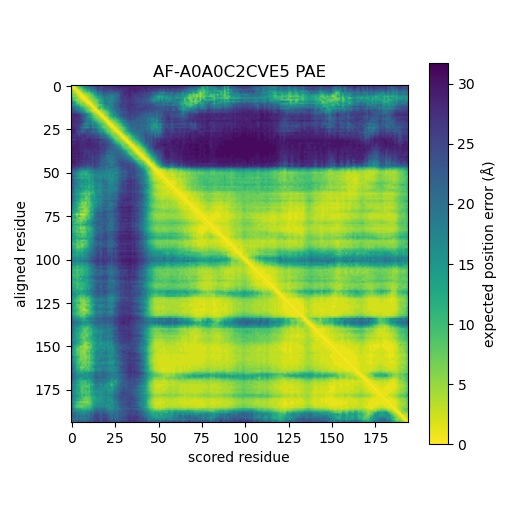1 85 LEU A N 1
ATOM 654 C CA . LEU A 1 85 ? 4.465 -14.801 -8.705 1.00 91.31 85 LEU A CA 1
ATOM 655 C C . LEU A 1 85 ? 5.869 -14.259 -8.947 1.00 91.31 85 LEU A C 1
ATOM 657 O O . LEU A 1 85 ? 6.513 -14.558 -9.950 1.00 91.31 85 LEU A O 1
ATOM 661 N N . GLY A 1 86 ? 6.368 -13.518 -7.963 1.00 88.75 86 GLY A N 1
ATOM 662 C CA . GLY A 1 86 ? 7.691 -12.924 -8.007 1.00 88.75 86 GLY A CA 1
ATOM 663 C C . GLY A 1 86 ? 7.689 -11.506 -8.562 1.00 88.75 86 GLY A C 1
ATOM 664 O O . GLY A 1 86 ? 6.698 -10.777 -8.530 1.00 88.75 86 GLY A O 1
ATOM 665 N N . ARG A 1 87 ? 8.869 -11.085 -9.006 1.00 90.81 87 ARG A N 1
ATOM 666 C CA . ARG A 1 87 ? 9.220 -9.675 -9.198 1.00 90.81 87 ARG A CA 1
ATOM 667 C C . ARG A 1 87 ? 9.716 -9.374 -10.607 1.00 90.81 87 ARG A C 1
ATOM 669 O O . ARG A 1 87 ? 10.607 -8.548 -10.775 1.00 90.81 87 ARG A O 1
ATOM 676 N N . GLU A 1 88 ? 9.180 -10.089 -11.590 1.00 87.88 88 GLU A N 1
ATOM 677 C CA . GLU A 1 88 ? 9.605 -10.005 -12.992 1.00 87.88 88 GLU A CA 1
ATOM 678 C C . GLU A 1 88 ? 9.543 -8.578 -13.550 1.00 87.88 88 GLU A C 1
ATOM 680 O O . GLU A 1 88 ? 10.439 -8.186 -14.291 1.00 87.88 88 GLU A O 1
ATOM 685 N N . ASP A 1 89 ? 8.563 -7.776 -13.119 1.00 88.12 89 ASP A N 1
ATOM 686 C CA . ASP A 1 89 ? 8.414 -6.382 -13.553 1.00 88.12 89 ASP A CA 1
ATOM 687 C C . ASP A 1 89 ? 8.870 -5.359 -12.496 1.00 88.12 89 ASP A C 1
ATOM 689 O O . ASP A 1 89 ? 8.569 -4.164 -12.565 1.00 88.12 89 ASP A O 1
ATOM 693 N N . ALA A 1 90 ? 9.611 -5.809 -11.478 1.00 91.25 90 ALA A N 1
ATOM 694 C CA . ALA A 1 90 ? 10.199 -4.895 -10.511 1.00 91.25 90 ALA A CA 1
ATOM 695 C C . ALA A 1 90 ? 11.293 -4.061 -11.184 1.00 91.25 90 ALA A C 1
ATOM 697 O O . ALA A 1 90 ? 12.334 -4.567 -11.603 1.00 91.25 90 ALA A O 1
ATOM 698 N N . LYS A 1 91 ? 11.069 -2.750 -11.236 1.00 90.94 91 LYS A N 1
ATOM 699 C CA . LYS A 1 91 ? 12.023 -1.792 -11.793 1.00 90.94 91 LYS A CA 1
ATOM 700 C C . LYS A 1 91 ? 13.146 -1.530 -10.796 1.00 90.94 91 LYS A C 1
ATOM 702 O O . LYS A 1 91 ? 12.927 -1.467 -9.586 1.00 90.94 91 LYS A O 1
ATOM 707 N N . TYR A 1 92 ? 14.348 -1.341 -11.322 1.00 91.31 92 TYR A N 1
ATOM 708 C CA . TYR A 1 92 ? 15.524 -0.988 -10.537 1.00 91.31 92 TYR A CA 1
ATOM 709 C C . TYR A 1 92 ? 15.804 0.501 -10.682 1.00 91.31 92 TYR A C 1
ATOM 711 O O . TYR A 1 92 ? 15.613 1.081 -11.754 1.00 91.31 92 TYR A O 1
ATOM 719 N N . LEU A 1 93 ? 16.260 1.121 -9.595 1.00 90.56 93 LEU A N 1
ATOM 720 C CA . LEU A 1 93 ? 16.743 2.490 -9.649 1.00 90.56 93 LEU A CA 1
ATOM 721 C C . LEU A 1 93 ? 17.966 2.537 -10.572 1.00 90.56 93 LEU A C 1
ATOM 723 O O . LEU A 1 93 ? 18.970 1.878 -10.315 1.00 90.56 93 LEU A O 1
ATOM 727 N N . TYR A 1 94 ? 17.877 3.310 -11.652 1.00 88.81 94 TYR A N 1
ATOM 728 C CA . TYR A 1 94 ? 18.996 3.502 -12.565 1.00 88.81 94 TYR A CA 1
ATOM 729 C C . TYR A 1 94 ? 19.930 4.584 -12.015 1.00 88.81 94 TYR A C 1
ATOM 731 O O . TYR A 1 94 ? 19.771 5.768 -12.307 1.00 88.81 94 TYR A O 1
ATOM 739 N N . GLU A 1 95 ? 20.894 4.176 -11.189 1.00 88.56 95 GLU A N 1
ATOM 740 C CA . GLU A 1 95 ? 21.782 5.087 -10.450 1.00 88.56 95 GLU A CA 1
ATOM 741 C C . GLU A 1 95 ? 22.588 6.029 -11.351 1.00 88.56 95 GLU A C 1
ATOM 743 O O . GLU A 1 95 ? 22.860 7.163 -10.967 1.00 88.56 95 GLU A O 1
ATOM 748 N N . ALA A 1 96 ? 22.913 5.619 -12.580 1.00 85.50 96 ALA A N 1
ATOM 749 C CA . ALA A 1 96 ? 23.622 6.481 -13.522 1.00 85.50 96 ALA A CA 1
ATOM 750 C C . ALA A 1 96 ? 22.818 7.738 -13.910 1.00 85.50 96 ALA A C 1
ATOM 752 O O . ALA A 1 96 ? 23.416 8.762 -14.228 1.00 85.50 96 ALA A O 1
ATOM 753 N N . ALA A 1 97 ? 21.481 7.721 -13.809 1.00 80.44 97 ALA A N 1
ATOM 754 C CA . ALA A 1 97 ? 20.669 8.932 -13.968 1.00 80.44 97 ALA A CA 1
ATOM 755 C C . ALA A 1 97 ? 20.887 9.966 -12.844 1.00 80.44 97 ALA A C 1
ATOM 757 O O . ALA A 1 97 ? 20.448 11.107 -12.969 1.00 80.44 97 ALA A O 1
ATOM 758 N N . LEU A 1 98 ? 21.553 9.582 -11.751 1.00 82.19 98 LEU A N 1
ATOM 759 C CA . LEU A 1 98 ? 21.844 10.437 -10.601 1.00 82.19 98 LEU A CA 1
ATOM 760 C C . LEU A 1 98 ? 23.279 10.987 -10.609 1.00 82.19 98 LEU A C 1
ATOM 762 O O . LEU A 1 98 ? 23.585 11.852 -9.788 1.00 82.19 98 LEU A O 1
ATOM 766 N N . ALA A 1 99 ? 24.139 10.527 -11.528 1.00 81.31 99 ALA A N 1
ATOM 767 C CA . ALA A 1 99 ? 25.573 10.831 -11.544 1.00 81.31 99 ALA A CA 1
ATOM 768 C C . ALA A 1 99 ? 25.886 12.341 -11.611 1.00 81.31 99 ALA A C 1
ATOM 770 O O . ALA A 1 99 ? 26.808 12.805 -10.945 1.00 81.31 99 ALA A O 1
ATOM 771 N N . ASP A 1 100 ? 25.061 13.128 -12.311 1.00 80.44 100 ASP A N 1
ATOM 772 C CA . ASP A 1 100 ? 25.222 14.585 -12.452 1.00 80.44 100 ASP A CA 1
ATOM 773 C C . ASP A 1 100 ? 24.484 15.376 -11.352 1.00 80.44 100 ASP A C 1
ATOM 775 O O . ASP A 1 100 ? 23.777 16.359 -11.607 1.00 80.44 100 ASP A O 1
ATOM 779 N N . GLY A 1 101 ? 24.583 14.913 -10.101 1.00 78.81 101 GLY A N 1
ATOM 780 C CA . GLY A 1 101 ? 23.910 15.531 -8.952 1.00 78.81 101 GLY A CA 1
ATOM 781 C C . GLY A 1 101 ? 22.380 15.509 -9.057 1.00 78.81 101 GLY A C 1
ATOM 782 O O . GLY A 1 101 ? 21.715 16.412 -8.549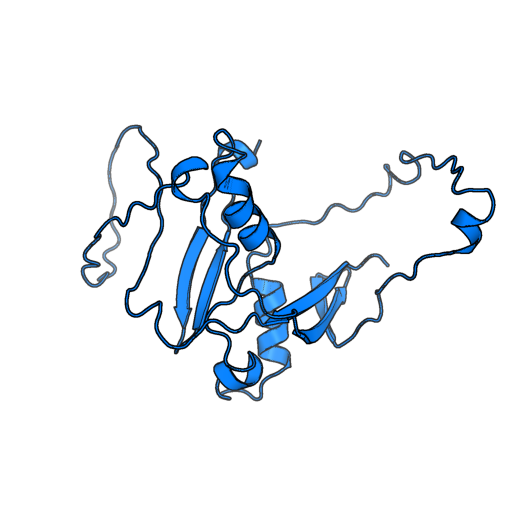 1.00 78.81 101 GLY A O 1
ATOM 783 N N . GLY A 1 102 ? 21.826 14.521 -9.768 1.00 75.81 102 GLY A N 1
ATOM 784 C CA . GLY A 1 102 ? 20.382 14.351 -9.964 1.00 75.81 102 GLY A CA 1
ATOM 785 C C . GLY A 1 102 ? 19.713 15.383 -10.880 1.00 75.81 102 GLY A C 1
ATOM 786 O O . GLY A 1 102 ? 18.484 15.471 -10.897 1.00 75.81 102 GLY A O 1
ATOM 787 N N . ARG A 1 103 ? 20.472 16.181 -11.647 1.00 80.56 103 ARG A N 1
ATOM 788 C CA . ARG A 1 103 ? 19.889 17.124 -12.614 1.00 80.56 103 ARG A CA 1
ATOM 789 C C . ARG A 1 103 ? 19.332 16.374 -13.818 1.00 80.56 103 ARG A C 1
ATOM 791 O O . ARG A 1 103 ? 20.068 15.974 -14.712 1.00 80.56 103 ARG A O 1
ATOM 798 N N . VAL A 1 104 ? 18.013 16.252 -13.869 1.00 82.31 104 VAL A N 1
ATOM 799 C CA . VAL A 1 104 ? 17.305 15.566 -14.952 1.00 82.31 104 VAL A CA 1
ATOM 800 C C . VAL A 1 104 ? 16.496 16.549 -15.798 1.00 82.31 104 VAL A C 1
ATOM 802 O O . VAL A 1 104 ? 15.990 17.555 -15.304 1.00 82.31 104 VAL A O 1
ATOM 805 N N . ARG A 1 105 ? 16.376 16.260 -17.098 1.00 84.62 105 ARG A N 1
ATOM 806 C CA . ARG A 1 105 ? 15.521 16.989 -18.053 1.00 84.62 105 ARG A CA 1
ATOM 807 C C . ARG A 1 105 ? 14.523 16.027 -18.692 1.00 84.62 105 ARG A C 1
ATOM 809 O O . ARG A 1 105 ? 14.530 15.823 -19.905 1.00 84.62 105 ARG A O 1
ATOM 816 N N . PHE A 1 106 ? 13.724 15.367 -17.859 1.00 88.69 106 PHE A N 1
ATOM 817 C CA . PHE A 1 106 ? 12.698 14.447 -18.336 1.00 88.69 106 PHE A CA 1
ATOM 818 C C . PHE A 1 106 ? 11.504 15.225 -18.886 1.00 88.69 106 PHE A C 1
ATOM 820 O O . PHE A 1 106 ? 10.922 16.056 -18.194 1.00 88.69 106 PHE A O 1
ATOM 827 N N . ASP A 1 107 ? 11.146 14.940 -20.135 1.00 92.12 107 ASP A N 1
ATOM 828 C CA . ASP A 1 107 ? 9.904 15.414 -20.733 1.00 92.12 107 ASP A CA 1
ATOM 829 C C . ASP A 1 107 ? 8.808 14.377 -20.477 1.00 92.12 107 ASP A C 1
ATOM 831 O O . ASP A 1 107 ? 8.804 13.308 -21.090 1.00 92.12 107 ASP A O 1
ATOM 835 N N . LEU A 1 108 ? 7.905 14.694 -19.549 1.00 94.12 108 LEU A N 1
ATOM 836 C CA . LEU A 1 108 ? 6.821 13.805 -19.125 1.00 94.12 108 LEU A CA 1
ATOM 837 C C . LEU A 1 108 ? 5.682 13.703 -20.153 1.00 94.12 108 LEU A C 1
ATOM 839 O O . LEU A 1 108 ? 4.811 12.856 -19.996 1.00 94.12 108 LEU A O 1
ATOM 843 N N . ASN A 1 109 ? 5.691 14.518 -21.216 1.00 96.12 109 ASN A N 1
ATOM 844 C CA . ASN A 1 109 ? 4.701 14.421 -22.294 1.00 96.12 109 ASN A CA 1
ATOM 845 C C . ASN A 1 109 ? 5.054 13.330 -23.317 1.00 96.12 109 ASN A C 1
ATOM 847 O O . ASN A 1 109 ? 4.205 12.921 -24.114 1.00 96.12 109 ASN A O 1
ATOM 851 N N . LYS A 1 110 ? 6.306 12.852 -23.334 1.00 95.81 110 LYS A N 1
ATOM 852 C CA . LYS A 1 110 ? 6.732 11.804 -24.269 1.00 95.81 110 LYS A CA 1
ATOM 853 C C . LYS A 1 110 ? 5.980 10.504 -23.992 1.00 95.81 110 LYS A C 1
ATOM 855 O O . LYS A 1 110 ? 6.085 9.943 -22.908 1.00 95.81 110 LYS A O 1
ATOM 860 N N . GLY A 1 111 ? 5.277 10.007 -25.009 1.00 95.25 111 GLY A N 1
ATOM 861 C CA . GLY A 1 111 ? 4.502 8.766 -24.937 1.00 95.25 111 GLY A CA 1
ATOM 862 C C . GLY A 1 111 ? 3.068 8.934 -24.429 1.00 95.25 111 GLY A C 1
ATOM 863 O O . GLY A 1 111 ? 2.367 7.932 -24.315 1.00 95.25 111 GLY A O 1
ATOM 864 N N . PHE A 1 112 ? 2.604 10.166 -24.174 1.00 95.56 112 PHE A N 1
ATOM 865 C CA . PHE A 1 112 ? 1.232 10.427 -23.720 1.00 95.56 112 PHE A CA 1
ATOM 866 C C . PHE A 1 112 ? 0.170 9.937 -24.720 1.00 95.56 112 PHE A C 1
ATOM 868 O O . PHE A 1 112 ? -0.838 9.364 -24.333 1.00 95.56 112 PHE A O 1
ATOM 875 N N . ASN A 1 113 ? 0.421 10.084 -26.022 1.00 96.25 113 ASN A N 1
ATOM 876 C CA . ASN A 1 113 ? -0.469 9.609 -27.089 1.00 96.25 113 ASN A CA 1
A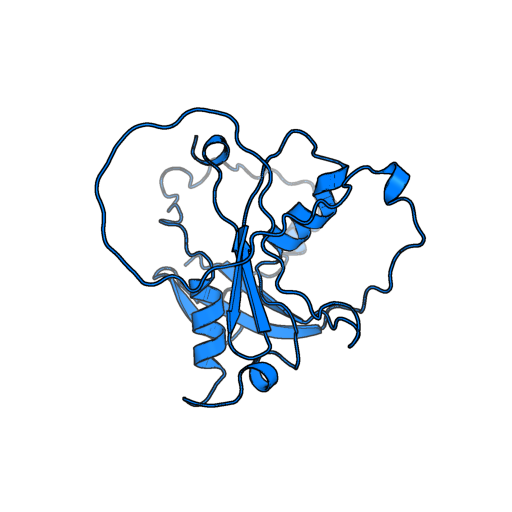TOM 877 C C . ASN A 1 113 ? -0.527 8.077 -27.236 1.00 96.25 113 ASN A C 1
ATOM 879 O O . ASN A 1 113 ? -1.389 7.566 -27.943 1.00 96.25 113 ASN A O 1
ATOM 883 N N . THR A 1 114 ? 0.403 7.358 -26.611 1.00 95.12 114 THR A N 1
ATOM 884 C CA . THR A 1 114 ? 0.460 5.891 -26.568 1.00 95.12 114 THR A CA 1
ATOM 885 C C . THR A 1 114 ? 0.227 5.360 -25.154 1.00 95.12 114 THR A C 1
ATOM 887 O O . THR A 1 114 ? 0.538 4.204 -24.878 1.00 95.12 114 THR A O 1
ATOM 890 N N . PHE A 1 115 ? -0.232 6.213 -24.234 1.00 92.81 115 PHE A N 1
ATOM 891 C CA . PHE A 1 115 ? -0.515 5.823 -22.863 1.00 92.81 115 PHE A CA 1
ATOM 892 C C . PHE A 1 115 ? -1.709 4.867 -22.833 1.00 92.81 115 PHE A C 1
ATOM 894 O O . PHE A 1 115 ? -2.751 5.137 -23.424 1.00 92.81 115 PHE A O 1
ATOM 901 N N . GLU A 1 116 ? -1.534 3.749 -22.137 1.00 89.88 116 GLU A N 1
ATOM 902 C CA . GLU A 1 116 ? -2.593 2.781 -21.881 1.00 89.88 116 GLU A CA 1
ATOM 903 C C . GLU A 1 116 ? -3.054 2.966 -20.436 1.00 89.88 116 GLU A C 1
ATOM 905 O O . GLU A 1 116 ? -2.301 2.697 -19.495 1.00 89.88 116 GLU A O 1
ATOM 910 N N . GLU A 1 117 ? -4.273 3.477 -20.266 1.00 87.75 117 GLU A N 1
ATOM 911 C CA . GLU A 1 117 ? -4.866 3.681 -18.950 1.00 87.75 117 GLU A CA 1
ATOM 912 C C . GLU A 1 117 ? -5.266 2.343 -18.318 1.00 87.75 117 GLU A C 1
ATOM 914 O O . GLU A 1 117 ? -5.623 1.380 -18.999 1.00 87.75 117 GLU A O 1
ATOM 919 N N . LYS A 1 118 ? -5.195 2.272 -16.987 1.00 85.62 118 LYS A N 1
ATOM 920 C CA . LYS A 1 118 ? -5.727 1.124 -16.259 1.00 85.62 118 LYS A CA 1
ATOM 921 C C . LYS A 1 118 ? -7.255 1.189 -16.294 1.00 85.62 118 LYS A C 1
ATOM 923 O O . LYS A 1 118 ? -7.841 2.115 -15.747 1.00 85.62 118 LYS A O 1
ATOM 928 N N . GLU A 1 119 ? -7.882 0.154 -16.836 1.00 81.75 119 GLU A N 1
ATOM 929 C CA . GLU A 1 119 ? -9.335 0.014 -16.809 1.00 81.75 119 GLU A CA 1
ATOM 930 C C . GLU A 1 119 ? -9.825 -0.610 -15.492 1.00 81.75 119 GLU A C 1
ATOM 932 O O . GLU A 1 119 ? -9.270 -1.599 -15.008 1.00 81.75 119 GLU A O 1
ATOM 937 N N . GLY A 1 120 ? -10.908 -0.052 -14.945 1.00 78.81 120 GLY A N 1
ATOM 938 C CA . GLY A 1 120 ? -11.696 -0.658 -13.872 1.00 78.81 120 GLY A CA 1
ATOM 939 C C . GLY A 1 120 ? -11.145 -0.532 -12.444 1.00 78.81 120 GLY A C 1
ATOM 940 O O . GLY A 1 120 ? -9.960 -0.295 -12.189 1.00 78.81 120 GLY A O 1
ATOM 941 N N . ASP A 1 121 ? -12.057 -0.733 -11.489 1.00 81.56 121 ASP A N 1
ATOM 942 C CA . ASP A 1 121 ? -11.757 -0.844 -10.062 1.00 81.56 121 ASP A CA 1
ATOM 943 C C . ASP A 1 121 ? -11.558 -2.317 -9.689 1.00 81.56 121 ASP A C 1
ATOM 945 O O . ASP A 1 121 ? -12.507 -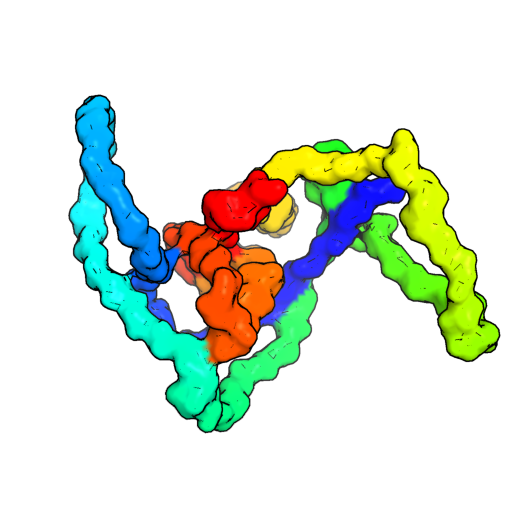3.096 -9.617 1.00 81.56 121 ASP A O 1
ATOM 949 N N . GLU A 1 122 ? -10.305 -2.679 -9.433 1.00 85.12 122 GLU A N 1
ATOM 950 C CA . GLU A 1 122 ? -9.903 -4.041 -9.072 1.00 85.12 122 GLU A CA 1
ATOM 951 C C . GLU A 1 122 ? -10.173 -4.394 -7.613 1.00 85.12 122 GLU A C 1
ATOM 953 O O . GLU A 1 122 ? -9.882 -5.517 -7.210 1.00 85.12 122 GLU A O 1
ATOM 958 N N . LYS A 1 123 ? -10.668 -3.456 -6.792 1.00 90.38 123 LYS A N 1
ATOM 959 C CA . LYS A 1 123 ? -10.986 -3.692 -5.378 1.00 90.38 123 LYS A CA 1
ATOM 960 C C . LYS A 1 123 ? -9.875 -4.479 -4.693 1.00 90.38 123 LYS A C 1
ATOM 962 O O . LYS A 1 123 ? -8.740 -4.026 -4.694 1.00 90.38 123 LYS A O 1
ATOM 967 N N . LEU A 1 124 ? -10.164 -5.649 -4.123 1.00 93.50 124 LEU A N 1
ATOM 968 C CA . LEU A 1 124 ? -9.162 -6.552 -3.551 1.00 93.50 124 LEU A CA 1
ATOM 969 C C . LEU A 1 124 ? -8.818 -7.727 -4.479 1.00 93.50 124 LEU A C 1
ATOM 971 O O . LEU A 1 124 ? -8.048 -8.586 -4.065 1.00 93.50 124 LEU A O 1
ATOM 975 N N . ASP A 1 125 ? -9.343 -7.781 -5.701 1.00 92.56 125 ASP A N 1
ATOM 976 C CA . ASP A 1 125 ? -9.341 -8.968 -6.566 1.00 92.56 125 ASP A CA 1
ATOM 977 C C . ASP A 1 125 ? -7.921 -9.470 -6.841 1.00 92.56 125 ASP A C 1
ATOM 979 O O . ASP A 1 125 ? -7.615 -10.624 -6.567 1.00 92.56 125 ASP A O 1
ATOM 983 N N . ILE A 1 126 ? -7.001 -8.576 -7.213 1.00 93.06 126 ILE A N 1
ATOM 984 C CA . ILE A 1 126 ? -5.577 -8.908 -7.410 1.00 93.06 126 ILE A CA 1
ATOM 985 C C . ILE A 1 126 ? -4.934 -9.502 -6.145 1.00 93.06 126 ILE A C 1
ATOM 987 O O . ILE A 1 126 ? -4.125 -10.429 -6.212 1.00 93.06 126 ILE A O 1
ATOM 991 N N . LEU A 1 127 ? -5.277 -8.967 -4.971 1.00 92.69 127 LEU A N 1
ATOM 992 C CA . LEU A 1 127 ? -4.749 -9.462 -3.702 1.00 92.69 127 LEU A CA 1
ATOM 993 C C . LEU A 1 127 ? -5.365 -10.824 -3.350 1.00 92.69 127 LEU A C 1
ATOM 995 O O . LEU A 1 127 ? -4.660 -11.702 -2.858 1.00 92.69 127 LEU A O 1
ATOM 999 N N . LEU A 1 128 ? -6.653 -11.023 -3.637 1.00 92.50 128 LEU A N 1
ATOM 1000 C CA . LEU A 1 128 ? -7.355 -12.294 -3.457 1.00 92.50 128 LEU A CA 1
ATOM 1001 C C . LEU A 1 128 ? -6.816 -13.380 -4.397 1.00 92.50 128 LEU A C 1
ATOM 1003 O O . LEU A 1 128 ? -6.598 -14.503 -3.944 1.00 92.50 128 LEU A O 1
ATOM 1007 N N . ASP A 1 129 ? -6.524 -13.043 -5.652 1.00 92.31 129 ASP A N 1
ATOM 1008 C CA . ASP A 1 129 ? -5.890 -13.937 -6.623 1.00 92.31 129 ASP A CA 1
ATOM 1009 C C . ASP A 1 129 ? -4.503 -14.370 -6.150 1.00 92.31 129 ASP A C 1
ATOM 1011 O O . ASP A 1 129 ? -4.163 -15.557 -6.197 1.00 92.31 129 ASP A O 1
ATOM 1015 N N . TRP A 1 130 ? -3.715 -13.438 -5.599 1.00 91.94 130 TRP A N 1
ATOM 1016 C CA . TRP A 1 130 ? -2.447 -13.795 -4.975 1.00 91.94 130 TRP A CA 1
ATOM 1017 C C . TRP A 1 130 ? -2.652 -14.774 -3.813 1.00 91.94 130 TRP A C 1
ATOM 1019 O O . TRP A 1 130 ? -2.016 -15.826 -3.801 1.00 91.94 130 TRP A O 1
ATOM 1029 N N . ILE A 1 131 ? -3.569 -14.512 -2.876 1.00 91.06 131 ILE A N 1
ATOM 1030 C CA . ILE A 1 131 ? -3.844 -15.428 -1.749 1.00 91.06 131 ILE A CA 1
ATOM 1031 C C . ILE A 1 131 ? -4.254 -16.812 -2.260 1.00 91.06 131 ILE A C 1
ATOM 1033 O O . ILE A 1 131 ? -3.752 -17.827 -1.774 1.00 91.06 131 ILE A O 1
ATOM 1037 N N . ALA A 1 132 ? -5.144 -16.859 -3.253 1.00 89.56 132 ALA A N 1
ATOM 1038 C CA . ALA A 1 132 ? -5.618 -18.095 -3.859 1.00 89.56 132 ALA A CA 1
ATOM 1039 C C . ALA A 1 132 ? -4.481 -18.875 -4.539 1.00 89.56 132 ALA A C 1
ATOM 1041 O O . ALA A 1 132 ? -4.484 -20.103 -4.500 1.00 89.56 132 ALA A O 1
ATOM 1042 N N . SER A 1 133 ? -3.485 -18.181 -5.101 1.00 88.62 133 SER A N 1
ATOM 1043 C CA . SER A 1 133 ? -2.293 -18.804 -5.690 1.00 88.62 133 SER A CA 1
ATOM 1044 C C . SER A 1 133 ? -1.314 -19.373 -4.654 1.00 88.62 133 SER A C 1
ATOM 1046 O O . SER A 1 133 ? -0.586 -20.316 -4.958 1.00 88.62 133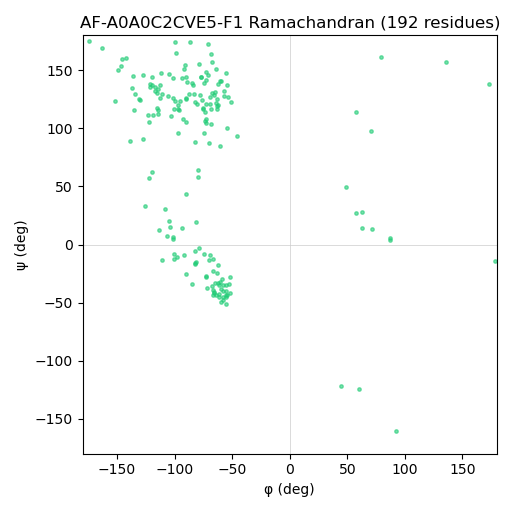 SER A O 1
ATOM 1048 N N . GLN A 1 134 ? -1.288 -18.829 -3.431 1.00 84.25 134 GLN A N 1
ATOM 1049 C CA . GLN A 1 134 ? -0.393 -19.286 -2.360 1.00 84.25 134 GLN A CA 1
ATOM 1050 C C . GLN A 1 134 ? -0.923 -20.519 -1.611 1.00 84.25 134 GLN A C 1
ATOM 1052 O O . GLN A 1 134 ? -0.174 -21.172 -0.881 1.00 84.25 134 GLN A O 1
ATOM 1057 N N . ALA A 1 135 ? -2.213 -20.838 -1.748 1.00 74.06 135 ALA A N 1
ATOM 1058 C CA . ALA A 1 135 ? -2.887 -21.825 -0.915 1.00 74.06 135 ALA A CA 1
ATOM 1059 C C . ALA A 1 135 ? -3.334 -23.062 -1.713 1.00 74.06 135 ALA A C 1
ATOM 1061 O O . ALA A 1 135 ? -4.008 -22.925 -2.735 1.00 74.06 135 ALA A O 1
ATOM 1062 N N . PRO A 1 136 ? -3.090 -24.294 -1.227 1.00 69.88 136 PRO A N 1
ATOM 1063 C CA . PRO A 1 136 ? -3.854 -25.439 -1.707 1.00 69.88 136 PRO A CA 1
ATOM 1064 C C . PRO A 1 136 ? -5.342 -25.218 -1.392 1.00 69.88 136 PRO A C 1
ATOM 1066 O O . PRO A 1 136 ? -5.688 -24.705 -0.323 1.00 69.88 136 PRO A O 1
ATOM 1069 N N . ARG A 1 137 ? -6.234 -25.601 -2.317 1.00 72.12 137 ARG A N 1
ATOM 1070 C CA . ARG A 1 137 ? -7.689 -25.440 -2.141 1.00 72.12 137 ARG A CA 1
ATOM 1071 C C . ARG A 1 137 ? -8.136 -26.025 -0.794 1.00 72.12 137 ARG A C 1
ATOM 1073 O O . ARG A 1 137 ? -7.916 -27.202 -0.532 1.00 72.12 137 ARG A O 1
ATOM 1080 N N . GLY A 1 138 ? -8.765 -25.194 0.041 1.00 70.75 138 GLY A N 1
ATOM 1081 C CA . GLY A 1 138 ? -9.241 -25.577 1.378 1.00 70.75 138 GLY A CA 1
ATOM 1082 C C . GLY A 1 138 ? -8.219 -25.434 2.515 1.00 70.75 138 GLY A C 1
ATOM 1083 O O . GLY A 1 138 ? -8.515 -25.830 3.640 1.00 70.75 138 GLY A O 1
ATOM 1084 N N . GLY A 1 139 ? -7.031 -24.876 2.259 1.00 76.25 139 GLY A N 1
ATOM 1085 C CA . GLY A 1 139 ? -6.046 -24.571 3.299 1.00 76.25 139 GLY A CA 1
ATOM 1086 C C . GLY A 1 139 ? -6.491 -23.454 4.264 1.00 76.25 139 GLY A C 1
ATOM 1087 O O . GLY A 1 139 ? -7.330 -22.622 3.912 1.00 76.25 139 GLY A O 1
ATOM 1088 N N . PRO A 1 140 ? -5.929 -23.399 5.487 1.00 84.31 140 PRO A N 1
ATOM 1089 C CA . PRO A 1 140 ? -6.283 -22.380 6.473 1.00 84.31 140 PRO A CA 1
ATOM 1090 C C . PRO A 1 140 ? -5.785 -20.987 6.056 1.00 84.31 140 PRO A C 1
ATOM 1092 O O . PRO A 1 140 ? -4.582 -20.763 5.924 1.00 84.31 140 PRO A O 1
ATOM 1095 N N . LEU A 1 141 ? -6.713 -20.034 5.915 1.00 86.56 141 LEU A N 1
ATOM 1096 C CA . LEU A 1 141 ? -6.445 -18.660 5.466 1.00 86.56 141 LEU A CA 1
ATOM 1097 C C . LEU A 1 141 ? -5.388 -17.936 6.318 1.00 86.56 141 LEU A C 1
ATOM 1099 O O . LEU A 1 141 ? -4.483 -17.312 5.770 1.00 86.56 141 LEU A O 1
ATOM 1103 N N . LYS A 1 142 ? -5.456 -18.059 7.652 1.00 88.25 142 LYS A N 1
ATOM 1104 C CA . LYS A 1 142 ? -4.485 -17.423 8.558 1.00 88.25 142 LYS A CA 1
ATOM 1105 C C . LYS A 1 142 ? -3.051 -17.889 8.322 1.00 88.25 142 LYS A C 1
ATOM 1107 O O . LYS A 1 142 ? -2.140 -17.077 8.410 1.00 88.25 142 LYS A O 1
ATOM 1112 N N . LYS A 1 143 ? -2.845 -19.141 7.905 1.00 87.31 143 LYS A N 1
ATOM 1113 C CA . LYS A 1 143 ? -1.506 -19.643 7.576 1.00 87.31 143 LYS A CA 1
ATOM 1114 C C . LYS A 1 143 ? -0.918 -18.936 6.354 1.00 87.31 143 LYS A C 1
ATOM 1116 O O . LYS A 1 143 ? 0.258 -18.599 6.359 1.00 87.31 143 LYS A O 1
ATOM 1121 N N . VAL A 1 144 ? -1.736 -18.702 5.327 1.00 87.62 144 VAL A N 1
ATOM 1122 C CA . VAL A 1 144 ? -1.333 -17.987 4.100 1.00 87.62 144 VAL A CA 1
ATOM 1123 C C . VAL A 1 144 ? -1.045 -16.518 4.401 1.00 87.62 144 VAL A C 1
ATOM 1125 O O . VAL A 1 144 ? -0.130 -15.927 3.840 1.00 87.62 144 VAL A O 1
ATOM 1128 N N . LEU A 1 145 ? -1.810 -15.940 5.324 1.00 89.62 145 LEU A N 1
ATOM 1129 C CA . LEU A 1 145 ? -1.689 -14.548 5.744 1.00 89.62 145 LEU A CA 1
ATOM 1130 C C . LEU A 1 145 ? -0.789 -14.351 6.971 1.00 89.62 145 LEU A C 1
ATOM 1132 O O . LEU A 1 145 ? -0.813 -13.277 7.564 1.00 89.62 145 LEU A O 1
ATOM 1136 N N . HIS A 1 146 ? 0.003 -15.358 7.350 1.00 88.62 146 HIS A N 1
ATOM 1137 C CA . HIS A 1 146 ? 0.941 -15.290 8.476 1.00 88.62 146 HIS A CA 1
ATOM 1138 C C . HIS A 1 146 ? 0.311 -14.737 9.767 1.00 88.62 146 HIS A C 1
ATOM 1140 O O . HIS A 1 146 ? 0.844 -13.830 10.400 1.00 88.62 146 HIS A O 1
ATOM 1146 N N . GLU A 1 147 ? -0.844 -15.288 10.140 1.00 90.69 147 GLU A N 1
ATOM 1147 C CA . GLU A 1 147 ? -1.625 -14.931 11.329 1.00 90.69 147 GLU A CA 1
ATOM 1148 C C . GLU A 1 147 ? -2.162 -13.489 11.357 1.00 90.69 147 GLU A C 1
ATOM 1150 O O . GLU A 1 147 ? -2.657 -13.048 12.394 1.00 90.69 147 GLU A O 1
ATOM 1155 N N . ALA A 1 148 ? -2.140 -12.770 10.229 1.00 90.44 148 ALA A N 1
ATOM 1156 C CA . ALA A 1 148 ? -2.680 -11.417 10.145 1.00 90.44 148 ALA A CA 1
ATOM 1157 C C . ALA A 1 148 ? -4.177 -11.357 10.493 1.00 90.44 148 ALA A C 1
ATOM 1159 O O . ALA A 1 148 ? -4.972 -12.211 10.091 1.00 90.44 148 ALA A O 1
ATOM 1160 N N . ASP A 1 149 ? -4.564 -10.297 11.203 1.00 93.19 149 ASP A N 1
ATOM 1161 C CA . ASP A 1 149 ? -5.957 -10.049 11.593 1.00 93.19 149 ASP A CA 1
ATOM 1162 C C . ASP A 1 149 ? -6.720 -9.216 10.557 1.00 93.19 149 ASP A C 1
ATOM 1164 O O . ASP A 1 149 ? -7.943 -9.318 10.448 1.00 93.19 149 ASP A O 1
ATOM 1168 N N . PHE A 1 150 ? -5.998 -8.411 9.774 1.00 94.62 150 PHE A N 1
ATOM 1169 C CA . PHE A 1 150 ? -6.561 -7.529 8.757 1.00 94.62 150 PHE A CA 1
ATOM 1170 C C . PHE A 1 150 ? -5.894 -7.737 7.405 1.00 94.62 150 PHE A C 1
ATOM 1172 O O . PHE A 1 150 ? -4.683 -7.938 7.321 1.00 94.62 150 PHE A O 1
ATOM 1179 N N . LEU A 1 151 ? -6.684 -7.593 6.345 1.00 95.00 151 LEU A N 1
ATOM 1180 C CA . LEU A 1 151 ? -6.210 -7.573 4.971 1.00 95.00 151 LEU A CA 1
ATOM 1181 C C . LEU A 1 151 ? -6.797 -6.382 4.221 1.00 95.00 151 LEU A C 1
ATOM 1183 O O . LEU A 1 151 ? -8.012 -6.207 4.172 1.00 95.00 151 LEU A O 1
ATOM 1187 N N . CYS A 1 152 ? -5.930 -5.560 3.638 1.00 96.06 152 CYS A N 1
ATOM 1188 C CA . CYS A 1 152 ? -6.315 -4.389 2.860 1.00 96.06 152 CYS A CA 1
ATOM 1189 C C . CYS A 1 152 ? -5.147 -3.899 2.001 1.00 96.06 152 CYS A C 1
ATOM 1191 O O . CYS A 1 152 ? -3.999 -4.306 2.199 1.00 96.06 152 CYS A O 1
ATOM 1193 N N . TRP A 1 153 ? -5.421 -2.974 1.083 1.00 95.00 153 TRP A N 1
ATOM 1194 C CA . TRP A 1 153 ? -4.354 -2.227 0.428 1.00 95.00 153 TRP A CA 1
ATOM 1195 C C . TRP A 1 153 ? -3.700 -1.232 1.379 1.00 95.00 153 TRP A C 1
ATOM 1197 O O . TRP A 1 153 ? -4.364 -0.555 2.164 1.00 95.00 153 TRP A O 1
ATOM 1207 N N . ARG A 1 154 ? -2.390 -1.031 1.205 1.00 95.00 154 ARG A N 1
ATOM 1208 C CA . ARG A 1 154 ? -1.631 0.009 1.917 1.00 95.00 154 ARG A CA 1
ATOM 1209 C C . ARG A 1 154 ? -2.252 1.404 1.775 1.00 95.00 154 ARG A C 1
ATOM 1211 O O . ARG A 1 154 ? -2.151 2.203 2.706 1.00 95.00 154 ARG A O 1
ATOM 1218 N N . GLY A 1 155 ? -2.856 1.705 0.621 1.00 92.69 155 GLY A N 1
ATOM 1219 C CA . GLY A 1 155 ? -3.522 2.987 0.364 1.00 92.69 155 GLY A CA 1
ATOM 1220 C C . GLY A 1 155 ? -4.580 3.317 1.420 1.00 92.69 155 GLY A C 1
ATOM 1221 O O . GLY A 1 155 ? -4.553 4.411 1.980 1.00 92.69 155 GLY A O 1
ATOM 1222 N N . LEU A 1 156 ? -5.392 2.330 1.811 1.00 94.00 156 LEU A N 1
ATOM 1223 C CA . LEU A 1 156 ? -6.411 2.493 2.847 1.00 94.00 156 LEU A CA 1
ATOM 1224 C C . LEU A 1 156 ? -5.800 2.815 4.219 1.00 94.00 156 LEU A C 1
ATOM 1226 O O . LEU A 1 156 ? -6.257 3.730 4.898 1.00 94.00 156 LEU A O 1
ATOM 1230 N N . LEU A 1 157 ? -4.721 2.126 4.613 1.00 94.62 157 LEU A N 1
ATOM 1231 C CA . LEU A 1 157 ? -4.002 2.437 5.859 1.00 94.62 157 LEU A CA 1
ATOM 1232 C C . LEU A 1 157 ? -3.417 3.853 5.844 1.00 94.62 157 LEU A C 1
ATOM 1234 O O . LEU A 1 157 ? -3.392 4.528 6.871 1.00 94.62 157 LEU A O 1
ATOM 1238 N N . THR A 1 158 ? -2.972 4.315 4.673 1.00 93.81 158 THR A N 1
ATOM 1239 C CA . THR A 1 158 ? -2.469 5.682 4.494 1.00 93.81 158 THR A CA 1
ATOM 1240 C C . THR A 1 158 ? -3.594 6.700 4.666 1.00 93.81 158 THR A C 1
ATOM 1242 O O . THR A 1 158 ? -3.405 7.676 5.389 1.00 93.81 158 THR A O 1
ATOM 1245 N N . ARG A 1 159 ? -4.780 6.456 4.089 1.00 92.81 159 ARG A N 1
ATOM 1246 C CA . ARG A 1 159 ? -5.961 7.308 4.306 1.00 92.81 159 ARG A CA 1
ATOM 1247 C C . ARG A 1 159 ? -6.395 7.337 5.770 1.00 92.81 159 ARG A C 1
ATOM 1249 O O . ARG A 1 159 ? -6.588 8.422 6.316 1.00 92.81 159 ARG A O 1
ATOM 1256 N N . ILE A 1 160 ? -6.453 6.182 6.438 1.00 92.31 160 ILE A N 1
ATOM 1257 C CA . ILE A 1 160 ? -6.742 6.097 7.881 1.00 92.31 160 ILE A CA 1
ATOM 1258 C C . ILE A 1 160 ? -5.753 6.964 8.674 1.00 92.31 160 ILE A C 1
ATOM 1260 O O . ILE A 1 160 ? -6.168 7.814 9.459 1.00 92.31 160 ILE A O 1
ATOM 1264 N N . ALA A 1 161 ? -4.449 6.797 8.438 1.00 92.12 161 ALA A N 1
ATOM 1265 C CA . ALA A 1 161 ? -3.409 7.539 9.149 1.00 92.12 161 ALA A CA 1
ATOM 1266 C C . ALA A 1 161 ? -3.437 9.052 8.862 1.00 92.12 161 ALA A C 1
ATOM 1268 O O . ALA A 1 161 ? -3.130 9.853 9.745 1.00 92.12 161 ALA A O 1
ATOM 1269 N N . ALA A 1 162 ? -3.817 9.453 7.647 1.00 93.00 162 ALA A N 1
ATOM 1270 C CA . ALA A 1 162 ? -3.906 10.853 7.235 1.00 93.00 162 ALA A CA 1
ATOM 1271 C C . ALA A 1 162 ? -5.204 11.547 7.681 1.00 93.00 162 ALA A C 1
ATOM 1273 O O . ALA A 1 162 ? -5.266 12.776 7.667 1.00 93.00 162 ALA A O 1
ATOM 1274 N N . THR A 1 163 ? -6.227 10.795 8.104 1.00 92.62 163 THR A N 1
ATOM 1275 C CA . THR A 1 163 ? -7.569 11.327 8.408 1.00 92.62 163 THR A CA 1
ATOM 1276 C C . THR A 1 163 ? -7.563 12.526 9.373 1.00 92.62 163 THR A C 1
ATOM 1278 O O . THR A 1 163 ? -8.250 13.504 9.078 1.00 92.62 163 THR A 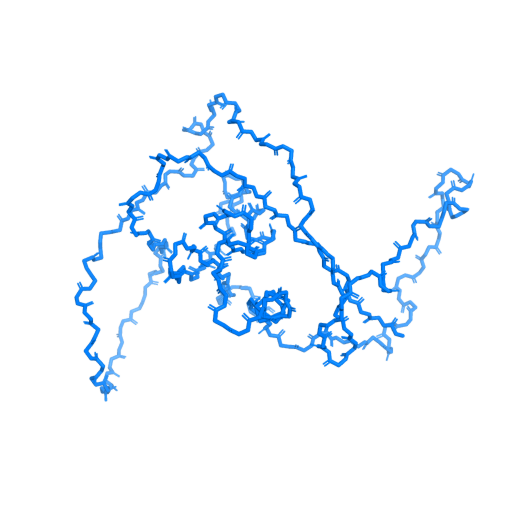O 1
ATOM 1281 N N . PRO A 1 164 ? -6.762 12.555 10.461 1.00 91.88 164 PRO A N 1
ATOM 1282 C CA . PRO A 1 164 ? -6.693 13.724 11.348 1.00 91.88 164 PRO A CA 1
ATOM 1283 C C . PRO A 1 164 ? -6.186 15.020 10.693 1.00 91.88 164 PRO A C 1
ATOM 1285 O O . PRO A 1 164 ? -6.354 16.103 11.255 1.00 91.88 164 PRO A O 1
ATOM 1288 N N . PHE A 1 165 ? -5.534 14.923 9.531 1.00 91.56 165 PHE A N 1
ATOM 1289 C CA . PHE A 1 165 ? -4.882 16.032 8.829 1.00 91.56 165 PHE A CA 1
ATOM 1290 C C . PHE A 1 165 ? -5.587 16.424 7.522 1.00 91.56 165 PHE A C 1
ATOM 1292 O O . PHE A 1 165 ? -5.327 17.509 7.003 1.00 91.56 165 PHE A O 1
ATOM 1299 N N . CYS A 1 166 ? -6.507 15.589 7.030 1.00 88.44 166 CYS A N 1
ATOM 1300 C CA . CYS A 1 166 ? -7.255 15.793 5.788 1.00 88.44 166 CYS A CA 1
ATOM 1301 C C . CYS A 1 166 ? -8.777 15.866 6.038 1.00 88.44 166 CYS A C 1
ATOM 1303 O O . CYS A 1 166 ? -9.525 15.038 5.528 1.00 88.44 166 CYS A O 1
ATOM 1305 N N . PRO A 1 167 ? -9.290 16.852 6.801 1.00 76.38 167 PRO A N 1
ATOM 1306 C CA . PRO A 1 167 ? -10.697 16.883 7.225 1.00 76.38 167 PRO A CA 1
ATOM 1307 C C . PRO A 1 167 ? -11.706 17.137 6.092 1.00 76.38 167 PRO A C 1
ATOM 1309 O O . PRO A 1 167 ? -12.907 17.077 6.334 1.00 76.38 167 PRO A O 1
ATOM 1312 N N . ARG A 1 168 ? -11.234 17.483 4.887 1.00 77.25 168 ARG A N 1
ATOM 1313 C CA . ARG A 1 168 ? -12.072 17.719 3.702 1.00 77.25 168 ARG A CA 1
ATOM 1314 C C . ARG A 1 168 ? -12.156 16.512 2.771 1.00 77.25 168 ARG A C 1
ATOM 1316 O O . ARG A 1 168 ? -12.992 16.525 1.879 1.00 77.25 168 ARG A O 1
ATOM 1323 N N . ASP A 1 169 ? -11.320 15.501 2.989 1.00 81.69 169 ASP A N 1
ATOM 1324 C CA . ASP A 1 169 ? -11.253 14.336 2.117 1.00 81.69 169 ASP A CA 1
ATOM 1325 C C . ASP A 1 169 ? -12.101 13.230 2.745 1.00 81.69 169 ASP A C 1
ATOM 1327 O O . ASP A 1 169 ? -11.658 12.521 3.654 1.00 81.69 169 ASP A O 1
ATOM 1331 N N . SER A 1 170 ? -13.351 13.111 2.298 1.00 85.94 170 SER A N 1
ATOM 1332 C CA . SER A 1 170 ? -14.236 12.031 2.731 1.00 85.94 170 SER A CA 1
ATOM 1333 C C . SER A 1 170 ? -13.823 10.719 2.072 1.00 85.94 170 SER A C 1
ATOM 1335 O O . SER A 1 170 ? -13.507 10.663 0.883 1.00 85.94 170 SER A O 1
ATOM 1337 N N . TRP A 1 171 ? -13.851 9.633 2.837 1.00 90.31 171 TRP A N 1
ATOM 1338 C CA . TRP A 1 171 ? -13.538 8.297 2.342 1.00 90.31 171 TRP A CA 1
ATOM 1339 C C . TRP A 1 171 ? -14.375 7.255 3.075 1.00 90.31 171 TRP A C 1
ATOM 1341 O O . TRP A 1 171 ? -14.797 7.452 4.218 1.00 90.31 171 TRP A O 1
ATOM 1351 N N . GLU A 1 172 ? -14.615 6.131 2.411 1.00 92.19 172 GLU A N 1
ATOM 1352 C CA . GLU A 1 172 ? -15.339 5.009 2.989 1.00 92.19 172 GLU A CA 1
ATOM 1353 C C . GLU A 1 172 ? -14.729 3.678 2.537 1.00 92.19 172 GLU A C 1
ATOM 1355 O O . GLU A 1 172 ? -14.002 3.584 1.546 1.00 92.19 172 GLU A O 1
ATOM 1360 N N . PHE A 1 173 ? -15.018 2.620 3.286 1.00 93.94 173 PHE A N 1
ATOM 1361 C CA . PHE A 1 173 ? -14.597 1.270 2.947 1.00 93.94 173 PHE A CA 1
ATOM 1362 C C . PHE A 1 173 ? -15.615 0.260 3.462 1.00 93.94 173 PHE A C 1
ATOM 1364 O O . PHE A 1 173 ? -16.265 0.456 4.488 1.00 93.94 173 PHE A O 1
ATOM 1371 N N . ALA A 1 174 ? -15.730 -0.857 2.755 1.00 93.88 174 ALA A N 1
ATOM 1372 C CA . ALA A 1 174 ? -16.446 -2.024 3.233 1.00 93.88 174 ALA A CA 1
ATOM 1373 C C . ALA A 1 174 ? -15.515 -2.882 4.099 1.00 93.88 174 ALA A C 1
ATOM 1375 O O . ALA A 1 174 ? -14.354 -3.092 3.745 1.00 93.88 174 ALA A O 1
ATOM 1376 N N . ALA A 1 175 ? -16.042 -3.414 5.200 1.00 94.69 175 ALA A N 1
ATOM 1377 C CA . ALA A 1 175 ? -15.361 -4.395 6.034 1.00 94.69 175 ALA A CA 1
ATOM 1378 C C . ALA A 1 175 ? -16.142 -5.714 6.025 1.00 94.69 175 ALA A C 1
ATOM 1380 O O . ALA A 1 175 ? -17.357 -5.717 6.231 1.00 94.69 175 ALA A O 1
ATOM 1381 N N . ALA A 1 176 ? -15.457 -6.834 5.810 1.00 93.56 176 ALA A N 1
ATOM 1382 C CA . ALA A 1 176 ? -16.049 -8.168 5.861 1.00 93.56 176 ALA A CA 1
ATOM 1383 C C . ALA A 1 176 ? -15.129 -9.130 6.614 1.00 93.56 176 ALA A C 1
ATOM 1385 O O . ALA A 1 176 ? -13.925 -9.160 6.377 1.00 93.56 176 ALA A O 1
ATOM 1386 N N . ARG A 1 177 ? -15.689 -9.938 7.517 1.00 93.56 177 ARG A N 1
ATOM 1387 C CA . ARG A 1 177 ? -14.937 -10.984 8.217 1.00 93.56 177 ARG A CA 1
ATOM 1388 C C . ARG A 1 177 ? -15.105 -12.316 7.491 1.00 93.56 177 ARG A C 1
ATOM 1390 O O . ARG A 1 177 ? -16.229 -12.786 7.339 1.00 93.56 177 ARG A O 1
ATOM 1397 N N . ILE A 1 178 ? -13.995 -12.932 7.092 1.00 89.69 178 ILE A N 1
ATOM 1398 C CA . ILE A 1 178 ? -13.957 -14.263 6.473 1.00 89.69 178 ILE A CA 1
ATOM 1399 C C . ILE A 1 178 ? -13.029 -15.136 7.321 1.00 89.69 178 ILE A C 1
ATOM 1401 O O . ILE A 1 178 ? -11.827 -14.888 7.410 1.00 89.69 178 ILE A O 1
ATOM 1405 N N . GLY A 1 179 ? -13.603 -16.132 7.999 1.00 87.81 179 GLY A N 1
ATOM 1406 C CA . GLY A 1 179 ? -12.904 -16.852 9.065 1.00 87.81 179 GLY A CA 1
ATOM 1407 C C . GLY A 1 179 ? -12.499 -15.899 10.196 1.00 87.81 179 GLY A C 1
ATOM 1408 O O . GLY A 1 179 ? -13.334 -15.173 10.739 1.00 87.81 179 GLY A O 1
ATOM 1409 N N . ASP A 1 180 ? -11.208 -15.871 10.517 1.00 90.25 180 ASP A N 1
ATOM 1410 C CA . ASP A 1 180 ? -10.636 -15.009 11.561 1.00 90.25 180 ASP A CA 1
ATOM 1411 C C . ASP A 1 180 ? -9.859 -13.808 11.010 1.00 90.25 180 ASP A C 1
ATOM 1413 O O . ASP A 1 180 ? -9.045 -13.226 11.722 1.00 90.25 180 ASP A O 1
ATOM 1417 N N . VAL A 1 181 ? -10.109 -13.431 9.753 1.00 93.50 181 VAL A N 1
ATOM 1418 C CA . VAL A 1 181 ? -9.454 -12.294 9.093 1.00 93.50 181 VAL A CA 1
ATOM 1419 C C . VAL A 1 181 ? -10.501 -11.279 8.640 1.00 93.50 181 VAL A C 1
ATOM 1421 O O . VAL A 1 181 ? -11.546 -11.644 8.093 1.00 93.50 181 VAL A O 1
ATOM 1424 N N . ILE A 1 182 ? -10.228 -9.996 8.876 1.00 95.88 182 ILE A N 1
ATOM 1425 C CA . ILE A 1 182 ? -11.079 -8.872 8.481 1.00 95.88 182 ILE A CA 1
ATOM 1426 C C . ILE A 1 182 ? -10.520 -8.235 7.203 1.00 95.88 182 ILE A C 1
ATOM 1428 O O . ILE A 1 182 ? -9.430 -7.669 7.188 1.00 95.88 182 ILE A O 1
ATOM 1432 N N . PHE A 1 183 ? -11.297 -8.293 6.131 1.00 95.94 183 PHE A N 1
ATOM 1433 C CA . PHE A 1 183 ? -10.992 -7.706 4.833 1.00 95.94 183 PHE A CA 1
ATOM 1434 C C . PHE A 1 183 ? -11.542 -6.288 4.781 1.00 95.94 183 PHE A C 1
ATOM 1436 O O . PHE A 1 183 ? -12.734 -6.092 5.020 1.00 95.94 183 PHE A O 1
ATOM 1443 N N . LEU A 1 184 ? -10.694 -5.314 4.455 1.00 96.69 184 LEU A N 1
ATOM 1444 C CA . LEU A 1 184 ? -11.081 -3.916 4.290 1.00 96.69 184 LEU A CA 1
ATOM 1445 C C . LEU A 1 184 ? -10.874 -3.507 2.830 1.00 96.69 184 LEU A C 1
ATOM 1447 O O . LEU A 1 184 ? -9.753 -3.528 2.319 1.00 96.69 184 LEU A O 1
ATOM 1451 N N . CYS A 1 185 ? -11.963 -3.136 2.166 1.00 94.75 185 CYS A N 1
ATOM 1452 C CA . CYS A 1 185 ? -11.981 -2.725 0.768 1.00 94.75 185 CYS A CA 1
ATOM 1453 C C . CYS A 1 185 ? -12.468 -1.286 0.673 1.00 94.75 185 CYS A C 1
ATOM 1455 O O . CYS A 1 185 ? -13.647 -1.017 0.911 1.00 94.75 185 CYS A O 1
ATOM 1457 N N . GLU A 1 186 ? -11.572 -0.379 0.303 1.00 92.06 186 GLU A N 1
ATOM 1458 C CA . GLU A 1 186 ? -11.923 1.006 0.004 1.00 92.06 186 GLU A CA 1
ATOM 1459 C C . GLU A 1 186 ? -13.010 1.082 -1.077 1.00 92.06 186 GLU A C 1
ATOM 1461 O O . GLU A 1 186 ? -13.109 0.208 -1.947 1.00 92.06 186 GLU A O 1
ATOM 1466 N N . ARG A 1 187 ? -13.866 2.099 -0.986 1.00 88.06 187 ARG A N 1
ATOM 1467 C CA . ARG A 1 187 ? -14.828 2.448 -2.029 1.00 88.06 187 ARG A CA 1
ATOM 1468 C C . ARG A 1 187 ? -14.537 3.863 -2.494 1.00 88.06 187 ARG A C 1
ATOM 1470 O O . ARG A 1 187 ? -14.191 4.733 -1.695 1.00 88.06 187 ARG A O 1
ATOM 1477 N N . GLU A 1 188 ? -14.717 4.086 -3.784 1.00 77.50 188 GLU A N 1
ATOM 1478 C CA . GLU A 1 188 ? -14.790 5.439 -4.312 1.00 77.50 188 GLU A CA 1
ATOM 1479 C C . GLU A 1 188 ? -16.042 6.120 -3.771 1.00 77.50 188 GLU A C 1
ATOM 1481 O O . GLU A 1 188 ? -17.146 5.579 -3.867 1.00 77.50 188 GLU A O 1
ATOM 1486 N N . THR A 1 189 ? -15.856 7.307 -3.206 1.00 72.06 189 THR A N 1
ATOM 1487 C CA . THR A 1 189 ? -16.954 8.212 -2.882 1.00 72.06 189 THR A CA 1
ATOM 1488 C C . THR A 1 189 ? -17.402 8.934 -4.154 1.00 72.06 189 THR A C 1
ATOM 1490 O O . THR A 1 189 ? -16.607 9.120 -5.077 1.00 72.06 189 THR A O 1
ATOM 1493 N N . GLU A 1 190 ? -18.652 9.397 -4.203 1.00 61.47 190 GLU A N 1
ATOM 1494 C CA . GLU A 1 190 ? -19.178 10.215 -5.311 1.00 61.47 190 GLU A CA 1
ATOM 1495 C C . GLU A 1 190 ? -18.305 11.441 -5.645 1.00 61.47 190 GLU A C 1
ATOM 1497 O O . GLU A 1 190 ? -18.261 11.869 -6.793 1.00 61.47 190 GLU A O 1
ATOM 1502 N N . GLU A 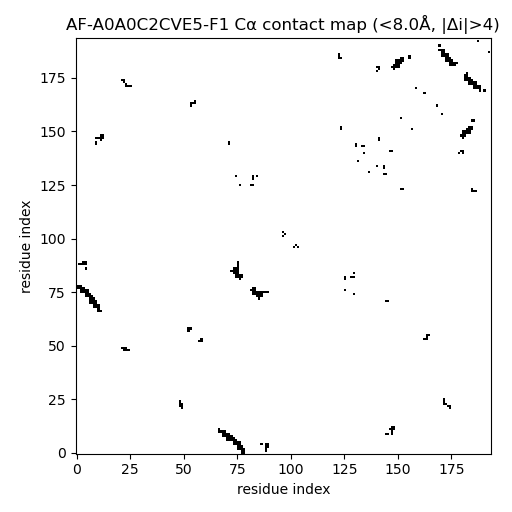1 191 ? -17.576 11.973 -4.662 1.00 60.59 191 GLU A N 1
ATOM 1503 C CA . GLU A 1 191 ? -16.638 13.095 -4.810 1.00 60.59 191 GLU A CA 1
ATOM 1504 C C . GLU A 1 191 ? -15.349 12.705 -5.552 1.00 60.59 191 GLU A C 1
ATOM 1506 O O .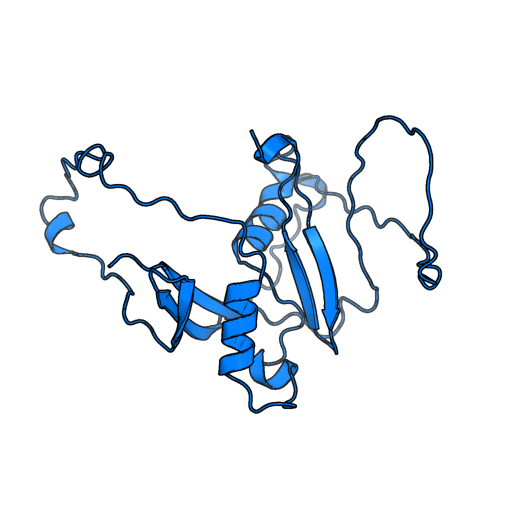 GLU A 1 191 ? -14.736 13.547 -6.196 1.00 60.59 191 GLU A O 1
ATOM 1511 N N . THR A 1 192 ? -14.937 11.434 -5.474 1.00 59.00 192 THR A N 1
ATOM 1512 C CA . THR A 1 192 ? -13.710 10.917 -6.112 1.00 59.00 192 THR A CA 1
ATOM 1513 C C . THR A 1 192 ? -13.977 10.362 -7.520 1.00 59.00 192 THR A C 1
ATOM 1515 O O . THR A 1 192 ? -13.040 10.052 -8.245 1.00 59.00 192 THR A O 1
ATOM 1518 N N . ARG A 1 193 ? -15.251 10.231 -7.922 1.00 56.62 193 ARG A N 1
ATOM 1519 C CA . ARG A 1 193 ? -15.668 9.753 -9.255 1.00 56.62 193 ARG A CA 1
ATOM 1520 C C . ARG A 1 193 ? -15.661 10.828 -10.352 1.00 56.62 193 ARG A C 1
ATOM 1522 O O . ARG A 1 193 ? -15.958 10.493 -11.498 1.00 56.62 193 ARG A O 1
ATOM 1529 N N . GLN A 1 194 ? -15.403 12.090 -10.002 1.00 34.72 194 GLN A N 1
ATOM 1530 C CA . GLN A 1 194 ? -15.380 13.242 -10.919 1.00 34.72 194 GLN A CA 1
ATOM 1531 C C . GLN A 1 194 ? -13.956 13.592 -11.339 1.00 34.72 194 GLN A C 1
ATOM 1533 O O . GLN A 1 194 ? -13.797 14.000 -12.510 1.00 34.72 194 GLN A O 1
#

Solvent-accessible surface area (backbone atoms only — not comparable to full-atom values): 13286 Å² total; per-residue (Å²): 141,73,47,55,59,50,78,45,63,48,67,85,72,74,98,81,83,78,94,64,94,73,69,69,79,81,91,82,89,81,85,89,83,85,90,86,90,77,92,69,90,69,76,85,71,81,81,73,80,71,83,78,90,55,51,53,77,86,64,71,62,81,84,71,94,74,78,81,74,42,78,76,53,47,28,20,30,44,79,87,70,44,82,41,86,37,61,88,58,57,80,74,87,64,63,76,68,39,70,71,82,54,72,72,87,81,68,84,68,72,60,58,96,72,60,81,78,87,79,81,86,58,78,57,51,68,60,51,51,49,53,58,72,75,42,66,92,90,56,65,65,45,70,78,48,72,69,28,50,67,46,64,60,69,66,56,56,48,50,63,73,41,42,55,79,41,88,83,68,81,80,50,47,53,66,49,74,59,88,83,29,35,38,44,38,70,47,84,41,82,82,73,76,113

Organism: NCBI:txid51022

Radius of gyration: 21.04 Å; Cα contacts (8 Å, |Δi|>4): 182; chains: 1; bounding box: 66×43×50 Å